Protein 5UGR (pdb70)

Organism: Methylorubrum extorquens (strain ATCC 14718 / DSM 1338 / JCM 2805 / NCIMB 9133 / AM1) (NCBI:txid272630)

Sequence (323 aa):
SFTLIQQATPPRLHRSELAVPGSNPTFMEKSAASKADVIFLDLEDAVAPDDKEQARKNIIQALNDLDWGNKTMMMIRINGLDTHYMYRRDVVDIVEACPRLDMILIPKVGVPADVYAIDVLTTQIEQAKKRREKKIGFEVLIETALGMANVEEAIATSSKRLEAMMSFGVADYAASTRARSTVIGGVNADYSVVLTDKDEAGNRQTHWQDPWLFAQNRRMLVACRAYGLRPIDGPFGDFSDPDGYTSAARRRCAALGFEGKWAIHPSQIDLANEVFTPSEAEVTKARRILEEAMMEEAAKAGRGAVSLDGRLIDIASIRMAEALLIQKADAMGGK

Radius of gyration: 21.07 Å; Cα contacts (8 Å, |Δi|>4): 595; chains: 1; bounding box: 57×57×57 Å

CATH classification: 3.20.20.60

B-factor: mean 22.31, std 11.1, range [9.23, 93.75]

Nearest PDB structures (foldseek):
  5ugr-assembly1_A  TM=1.003E+00  e=2.224E-67  Methylorubrum extorquens AM1
  6kkh-assembly2_J  TM=9.432E-01  e=1.176E-32  Roseiflexus castenholzii DSM 13941
  6kin-assembly1_D  TM=9.395E-01  e=3.753E-31  Roseiflexus castenholzii DSM 13941
  6kkh-assembly2_G  TM=8.433E-01  e=4.120E-32  Roseiflexus castenholzii DSM 13941
  6kin-assembly1_E  TM=8.510E-01  e=1.396E-30  Roseiflexus castenholzii DSM 13941

Foldseek 3Di:
DVDDFAAADFFQALEEEEAELLDLVSLQVCLPAPGQAYEHELEDVADPVSNVVSLVSVLCSLVPHHNDNHQYEYEAYAPPDPRRLCSLQVNLLRHPSHAEYEHEPDQALVSVVVSVVSQVVSCVVNVDDHRHAYEYEPQAPRCLVHVLRNLPNDSRYAEYEHQQVSHCVRVVNPDPFRDDFDQVQWDWDDQDPVRDTDTGGDHPCVVVLLSNVCSQLVRNHAYEYEDGGDPVCLVRLLVVLLVSVVVPHQYYYDHDSVCRVSSVVNNDDDPVLLVVLVVQVVQVVVCVVVVHPFGDDPRDTQDPSNNSVSVSSNVNVVVVVVD

Solvent-accessible surface area: 16457 Å² total; per-residue (Å²): 145,212,99,86,63,146,59,21,74,54,53,19,1,20,0,0,13,22,6,37,0,47,40,68,96,112,1,108,134,7,10,93,28,141,0,5,1,0,0,0,2,0,11,86,61,4,54,86,144,67,15,94,96,0,10,115,15,0,39,109,5,3,75,99,48,119,4,51,153,26,13,0,0,0,15,0,3,1,63,113,48,132,45,20,137,96,0,0,39,32,0,0,83,42,2,82,62,2,16,1,0,0,0,1,72,1,3,59,44,68,33,0,148,47,2,30,67,42,0,41,101,11,14,121,78,101,188,52,176,76,144,7,3,0,0,0,1,0,3,30,41,110,0,7,62,44,0,68,50,0,4,90,18,19,215,20,7,6,0,0,0,0,5,6,31,56,25,2,74,54,61,222,41,215,46,146,88,65,8,20,87,43,55,120,113,35,77,101,40,126,143,77,120,80,40,75,116,88,72,97,136,74,28,36,18,100,132,2,8,44,68,0,18,94,1,0,93,48,76,4,7,6,0,0,5,0,14,15,21,58,89,103,50,70,118,19,1,24,61,12,0,144,79,0,31,91,67,26,9,27,0,5,8,0,52,66,71,58,3,9,88,43,0,17,128,25,17,52,25,59,157,77,84,23,75,115,4,108,104,12,50,110,5,53,86,103,3,77,162,67,71,98,85,53,13,46,19,115,81,170,112,18,71,91,56,47,23,69,110,5,74,14,41,9,96,24,15,69,43,60,73,70,133

InterPro domains:
  IPR005000 HpcH/HpaI aldolase/citrate lyase domain [PF03328] (16-258)
  IPR011206 Citrate lyase beta subunit-like [PIRSF015582] (10-323)
  IPR015813 Pyruvate/Phosphoenolpyruvate kinase-like domain superfamily [SSF51621] (11-269)
  IPR040442 Pyruvate kinase-like domain superfamily [G3DSA:3.20.20.60] (1-324)

Secondary structure (DSSP, 8-state):
-----PPP-----SEEEEEETT-HHHHHHHHTS--SEEEEESSTTS-GGGHHHHHHHHHHHHHHS--TT-EEEEEPPPTTSTTHHHHHHHHHHH-TT--EEEE-S--SHHHHHHHHHHHHHHHHHHT-SS--EEEEEE-SHHHHHTHHHHTTS-TTEEEEEE-HHHHHHHHT---SSSS---TTSEEEPPP-TTS---EEE--TTHHHHHHHHHHHHHHTPEEEE-----TT-HHHHHHHHHHHHHHT--EEEESSTHHHHHHHHHHSPPHHHHHHHHHHHHHHHHHHHHT-SSEEETTEEE-HHHHHHHHHHHHHHHHHHT-

Structure (mmCIF, N/CA/C/O backbone):
data_5UGR
#
_entry.id   5UGR
#
_cell.length_a   126.524
_cell.length_b   126.524
_cell.length_c   103.207
_cell.angle_alpha   90.00
_cell.angle_beta   90.00
_cell.angle_gamma   120.00
#
_symmetry.space_group_name_H-M   'P 6 2 2'
#
loop_
_entity.id
_entity.type
_entity.pdbx_description
1 polymer 'Malyl-CoA lyase/beta-methylmalyl-CoA lyase'
2 non-polymer 'MAGNESIUM ION'
3 non-polymer 'CHLORIDE ION'
4 non-polymer 'PENTAETHYLENE GLYCOL'
5 water water
#
loop_
_atom_site.group_PDB
_atom_site.id
_atom_site.type_symbol
_atom_site.label_atom_id
_atom_site.label_alt_id
_atom_site.label_comp_id
_atom_site.label_asym_id
_atom_site.label_entity_id
_atom_site.label_seq_id
_atom_site.pdbx_PDB_ins_code
_atom_site.Cartn_x
_atom_site.Cartn_y
_atom_site.Cartn_z
_atom_site.occupancy
_atom_site.B_iso_or_equiv
_atom_site.auth_seq_id
_atom_site.auth_comp_id
_atom_site.auth_asym_id
_atom_site.auth_atom_id
_atom_site.pdbx_PDB_model_num
ATOM 1 N N . SER A 1 2 ? 19.352 77.080 144.334 1.00 12.70 2 SER A N 1
ATOM 2 C CA . SER A 1 2 ? 18.633 76.939 145.607 1.00 12.14 2 SER A CA 1
ATOM 3 C C . SER A 1 2 ? 19.562 76.432 146.699 1.00 12.17 2 SER A C 1
ATOM 4 O O . SER A 1 2 ? 20.479 75.615 146.444 1.00 12.86 2 SER A O 1
ATOM 7 N N . PHE A 1 3 ? 19.252 76.817 147.926 1.00 12.74 3 PHE A N 1
ATOM 8 C CA . PHE A 1 3 ? 19.877 76.194 149.082 1.00 12.04 3 PHE A CA 1
ATOM 9 C C . PHE A 1 3 ? 19.278 74.801 149.424 1.00 11.96 3 PHE A C 1
ATOM 10 O O . PHE A 1 3 ? 19.868 74.038 150.216 1.00 13.97 3 PHE A O 1
ATOM 18 N N . THR A 1 4 ? 18.063 74.523 148.905 1.00 10.97 4 THR A N 1
ATOM 19 C CA . THR A 1 4 ? 17.424 73.233 149.074 1.00 12.21 4 THR A CA 1
ATOM 20 C C . THR A 1 4 ? 17.903 72.272 148.022 1.00 13.03 4 THR A C 1
ATOM 21 O O . THR A 1 4 ? 17.794 72.549 146.830 1.00 13.82 4 THR A O 1
ATOM 25 N N . LEU A 1 5 ? 18.421 71.123 148.476 1.00 14.65 5 LEU A N 1
ATOM 26 C CA . LEU A 1 5 ? 19.059 70.119 147.607 1.00 14.50 5 LEU A CA 1
ATOM 27 C C . LEU A 1 5 ? 18.340 68.801 147.714 1.00 14.14 5 LEU A C 1
ATOM 28 O O . LEU A 1 5 ? 18.075 68.317 148.865 1.00 16.98 5 LEU A O 1
ATOM 33 N N . ILE A 1 6 ? 18.070 68.211 146.545 1.00 16.42 6 ILE A N 1
ATOM 34 C CA . ILE A 1 6 ? 17.370 66.913 146.439 1.00 20.80 6 ILE A CA 1
ATOM 35 C C . ILE A 1 6 ? 18.387 65.780 146.015 1.00 20.75 6 ILE A C 1
ATOM 36 O O . ILE A 1 6 ? 19.391 66.006 145.328 1.00 27.00 6 ILE A O 1
ATOM 41 N N . GLN A 1 7 ? 18.276 64.649 146.626 1.00 28.63 7 GLN A N 1
ATOM 42 C CA . GLN A 1 7 ? 19.067 63.502 146.191 1.00 33.75 7 GLN A CA 1
ATOM 43 C C . GLN A 1 7 ? 18.387 62.718 145.037 1.00 27.93 7 GLN A C 1
ATOM 44 O O . GLN A 1 7 ? 17.212 62.487 145.128 1.00 34.60 7 GLN A O 1
ATOM 50 N N . GLN A 1 8 ? 19.122 62.421 143.967 1.00 32.39 8 GLN A N 1
ATOM 51 C CA . GLN A 1 8 ? 18.606 61.660 142.877 1.00 27.50 8 GLN A CA 1
ATOM 52 C C . GLN A 1 8 ? 18.283 60.210 143.372 1.00 28.15 8 GLN A C 1
ATOM 53 O O . GLN A 1 8 ? 18.951 59.616 144.209 1.00 29.98 8 GLN A O 1
ATOM 59 N N . ALA A 1 9 ? 17.220 59.674 142.815 1.00 20.83 9 ALA A N 1
ATOM 60 C CA . ALA A 1 9 ? 16.934 58.258 142.997 1.00 18.93 9 ALA A CA 1
ATOM 61 C C . ALA A 1 9 ? 18.025 57.384 142.417 1.00 20.29 9 ALA A C 1
ATOM 62 O O . ALA A 1 9 ? 18.758 57.756 141.508 1.00 20.23 9 ALA A O 1
ATOM 64 N N . THR A 1 10 ? 18.012 56.142 142.857 1.00 20.50 10 THR A N 1
ATOM 65 C CA . THR A 1 10 ? 18.853 55.095 142.304 1.00 21.28 10 THR A CA 1
ATOM 66 C C . THR A 1 10 ? 18.877 55.153 140.797 1.00 18.39 10 THR A C 1
ATOM 67 O O . THR A 1 10 ? 17.787 55.073 140.204 1.00 21.38 10 THR A O 1
ATOM 71 N N A PRO A 1 11 ? 20.060 55.263 140.142 0.50 20.70 11 PRO A N 1
ATOM 72 N N B PRO A 1 11 ? 20.078 55.316 140.199 0.50 21.70 11 PRO A N 1
ATOM 73 C CA A PRO A 1 11 ? 20.098 55.596 138.696 0.50 18.54 11 PRO A CA 1
ATOM 74 C CA B PRO A 1 11 ? 20.158 55.349 138.761 0.50 20.70 11 PRO A CA 1
ATOM 75 C C A PRO A 1 11 ? 20.049 54.407 137.692 0.50 20.36 11 PRO A C 1
ATOM 76 C C B PRO A 1 11 ? 19.836 53.945 138.248 0.50 16.94 11 PRO A C 1
ATOM 77 O O A PRO A 1 11 ? 21.080 54.064 137.109 0.50 23.05 11 PRO A O 1
ATOM 78 O O B PRO A 1 11 ? 20.355 52.949 138.703 0.50 18.06 11 PRO A O 1
ATOM 85 N N . ARG A 1 12 ? 18.874 53.895 137.396 1.00 18.21 12 ARG A N 1
ATOM 86 C CA . ARG A 1 12 ? 18.692 52.725 136.505 1.00 15.68 12 ARG A CA 1
ATOM 87 C C . ARG A 1 12 ? 18.446 53.180 135.097 1.00 16.16 12 ARG A C 1
ATOM 88 O O . ARG A 1 12 ? 17.839 54.239 134.858 1.00 18.23 12 ARG A O 1
ATOM 96 N N . LEU A 1 13 ? 18.830 52.303 134.151 1.00 16.63 13 LEU A N 1
ATOM 97 C CA . LEU A 1 13 ? 18.511 52.462 132.741 1.00 17.19 13 LEU A CA 1
ATOM 98 C C . LEU A 1 13 ? 17.062 52.038 132.533 1.00 17.11 13 LEU A C 1
ATOM 99 O O . LEU A 1 13 ? 16.638 50.997 132.995 1.00 18.39 13 LEU A O 1
ATOM 104 N N . HIS A 1 14 ? 16.270 52.907 131.932 1.00 16.02 14 HIS A N 1
ATOM 105 C CA . HIS A 1 14 ? 14.822 52.756 131.898 1.00 15.33 14 HIS A CA 1
ATOM 106 C C . HIS A 1 14 ? 14.231 53.293 130.583 1.00 17.00 14 HIS A C 1
ATOM 107 O O . HIS A 1 14 ? 13.277 54.071 130.574 1.00 20.87 14 HIS A O 1
ATOM 114 N N . ARG A 1 15 ? 14.801 52.893 129.459 1.00 15.68 15 ARG A N 1
ATOM 115 C CA . ARG A 1 15 ? 14.303 53.337 128.151 1.00 14.84 15 ARG A CA 1
ATOM 116 C C . ARG A 1 15 ? 12.974 52.697 127.741 1.00 14.68 15 ARG A C 1
ATOM 117 O O . ARG A 1 15 ? 12.120 53.321 127.097 1.00 15.46 15 ARG A O 1
ATOM 125 N N . SER A 1 16 ? 12.859 51.412 128.060 1.00 15.74 16 SER A N 1
ATOM 126 C CA . SER A 1 16 ? 11.754 50.564 127.678 1.00 15.99 16 SER A CA 1
ATOM 127 C C . SER A 1 16 ? 11.231 49.843 128.889 1.00 16.41 16 SER A C 1
ATOM 128 O O . SER A 1 16 ? 12.010 49.314 129.708 1.00 16.58 16 SER A O 1
ATOM 131 N N . GLU A 1 17 ? 9.894 49.844 129.019 1.00 14.93 17 GLU A N 1
ATOM 132 C CA . GLU A 1 17 ? 9.233 49.188 130.168 1.00 14.78 17 GLU A CA 1
ATOM 133 C C . GLU A 1 17 ? 8.166 48.282 129.613 1.00 14.93 17 GLU A C 1
ATOM 134 O O . GLU A 1 17 ? 7.117 48.754 129.130 1.00 15.28 17 GLU A O 1
ATOM 140 N N . LEU A 1 18 ? 8.431 46.962 129.673 1.00 15.74 18 LEU A N 1
ATOM 141 C CA . LEU A 1 18 ? 7.530 45.979 129.060 1.00 17.93 18 LEU A CA 1
ATOM 142 C C . LEU A 1 18 ? 6.551 45.454 130.093 1.00 16.07 18 LEU A C 1
ATOM 143 O O . LEU A 1 18 ? 6.960 44.983 131.158 1.00 17.04 18 LEU A O 1
ATOM 148 N N . ALA A 1 19 ? 5.265 45.508 129.742 1.00 15.74 19 ALA A N 1
ATOM 149 C CA . ALA A 1 19 ? 4.178 44.983 130.524 1.00 16.86 19 ALA A CA 1
ATOM 150 C C . ALA A 1 19 ? 3.893 43.547 130.143 1.00 17.66 19 ALA A C 1
ATOM 151 O O . ALA A 1 19 ? 3.655 43.267 128.972 1.00 21.46 19 ALA A O 1
ATOM 153 N N . VAL A 1 20 ? 3.869 42.656 131.128 1.00 15.54 20 VAL A N 1
ATOM 154 C CA . VAL A 1 20 ? 3.627 41.226 130.846 1.00 16.75 20 VAL A CA 1
ATOM 155 C C . VAL A 1 20 ? 2.567 40.686 131.819 1.00 18.55 20 VAL A C 1
ATOM 156 O O . VAL A 1 20 ? 2.806 40.674 133.012 1.00 18.89 20 VAL A O 1
ATOM 160 N N . PRO A 1 21 ? 1.430 40.187 131.315 1.00 19.18 21 PRO A N 1
ATOM 161 C CA . PRO A 1 21 ? 0.436 39.667 132.224 1.00 18.78 21 PRO A CA 1
ATOM 162 C C . PRO A 1 21 ? 0.862 38.415 132.978 1.00 19.63 21 PRO A C 1
ATOM 163 O O . PRO A 1 21 ? 1.339 37.453 132.367 1.00 21.73 21 PRO A O 1
ATOM 167 N N . GLY A 1 22 ? 0.612 38.409 134.300 1.00 18.30 22 GLY A N 1
ATOM 168 C CA . GLY A 1 22 ? 0.982 37.232 135.105 1.00 19.51 22 GLY A CA 1
ATOM 169 C C . GLY A 1 22 ? 0.173 35.992 134.822 1.00 21.53 22 GLY A C 1
ATOM 170 O O . GLY A 1 22 ? 0.493 34.873 135.309 1.00 23.91 22 GLY A O 1
ATOM 171 N N . SER A 1 23 ? -0.936 36.197 134.141 1.00 20.37 23 SER A N 1
ATOM 172 C CA . SER A 1 23 ? -1.821 35.112 133.76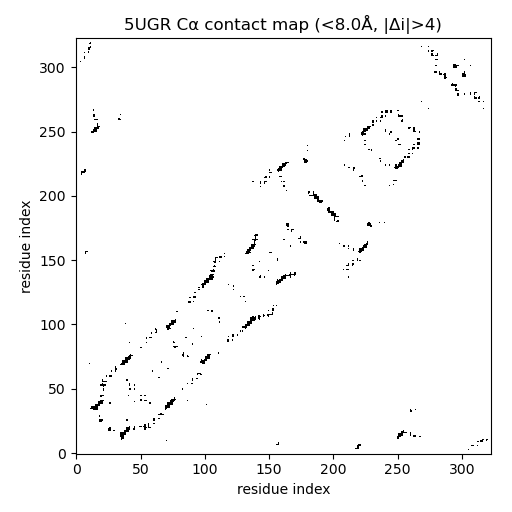4 1.00 21.62 23 SER A CA 1
ATOM 173 C C . SER A 1 23 ? -1.297 34.320 132.572 1.00 27.64 23 SER A C 1
ATOM 174 O O . SER A 1 23 ? -1.925 33.343 132.223 1.00 30.37 23 SER A O 1
ATOM 177 N N . ASN A 1 24 ? -0.178 34.727 131.981 1.00 24.11 24 ASN A N 1
ATOM 178 C CA . ASN A 1 24 ? 0.359 34.059 130.826 1.00 29.12 24 ASN A CA 1
ATOM 179 C C . ASN A 1 24 ? 1.815 33.642 131.042 1.00 25.37 24 ASN A C 1
ATOM 180 O O . ASN A 1 24 ? 2.754 34.376 130.679 1.00 28.29 24 ASN A O 1
ATOM 185 N N . PRO A 1 25 ? 2.032 32.417 131.559 1.00 28.98 25 PRO A N 1
ATOM 186 C CA . PRO A 1 25 ? 3.391 31.975 131.803 1.00 26.31 25 PRO A CA 1
ATOM 187 C C . PRO A 1 25 ? 4.246 31.866 130.555 1.00 27.71 25 PRO A C 1
ATOM 188 O O . PRO A 1 25 ? 5.451 32.056 130.660 1.00 27.32 25 PRO A O 1
ATOM 192 N N . THR A 1 26 ? 3.632 31.592 129.401 1.00 30.63 26 THR A N 1
ATOM 193 C CA . THR A 1 26 ? 4.367 31.482 128.136 1.00 32.34 26 THR A CA 1
ATOM 194 C C . THR A 1 26 ? 4.909 32.836 127.743 1.00 28.29 26 THR A C 1
ATOM 195 O O . THR A 1 26 ? 6.079 32.970 127.399 1.00 29.22 26 THR A O 1
ATOM 199 N N . PHE A 1 27 ? 4.065 33.871 127.887 1.00 28.02 27 PHE A N 1
ATOM 200 C CA . PHE A 1 27 ? 4.478 35.234 127.577 1.00 26.99 27 PHE A CA 1
ATOM 201 C C . PHE A 1 27 ? 5.546 35.663 128.554 1.00 23.90 27 PHE A C 1
ATOM 202 O O . PHE A 1 27 ? 6.552 36.306 128.166 1.00 24.85 27 PHE A O 1
ATOM 210 N N . MET A 1 28 ? 5.406 35.289 129.827 1.00 23.44 28 MET A N 1
ATOM 211 C CA . MET A 1 28 ? 6.491 35.628 130.768 1.00 22.28 28 MET A CA 1
ATOM 212 C C . MET A 1 28 ? 7.819 35.016 130.399 1.00 24.27 28 MET A C 1
ATOM 213 O O . MET A 1 28 ? 8.875 35.681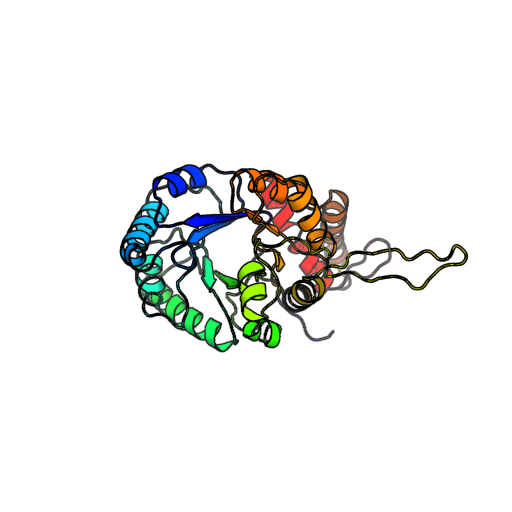 130.426 1.00 25.02 28 MET A O 1
ATOM 218 N N . GLU A 1 29 ? 7.778 33.747 130.020 1.00 26.16 29 GLU A N 1
ATOM 219 C CA . GLU A 1 29 ? 9.025 33.092 129.574 1.00 27.69 29 GLU A CA 1
ATOM 220 C C . GLU A 1 29 ? 9.665 33.779 128.366 1.00 26.54 29 GLU A C 1
ATOM 221 O O . GLU A 1 29 ? 10.875 34.014 128.348 1.00 29.91 29 GLU A O 1
ATOM 227 N N . LYS A 1 30 ? 8.852 34.080 127.354 1.00 28.74 30 LYS A N 1
ATOM 228 C CA . LYS A 1 30 ? 9.342 34.747 126.163 1.00 29.01 30 LYS A CA 1
ATOM 229 C C . LYS A 1 30 ? 9.915 36.104 126.558 1.00 28.61 30 LYS A C 1
ATOM 230 O O . LYS A 1 30 ? 10.943 36.512 126.035 1.00 30.37 30 LYS A O 1
ATOM 236 N N . SER A 1 31 ? 9.289 36.784 127.526 1.00 25.21 31 SER A N 1
ATOM 237 C CA . SER A 1 31 ? 9.774 38.160 127.907 1.00 23.94 31 SER A CA 1
ATOM 238 C C . SER A 1 31 ? 11.124 38.178 128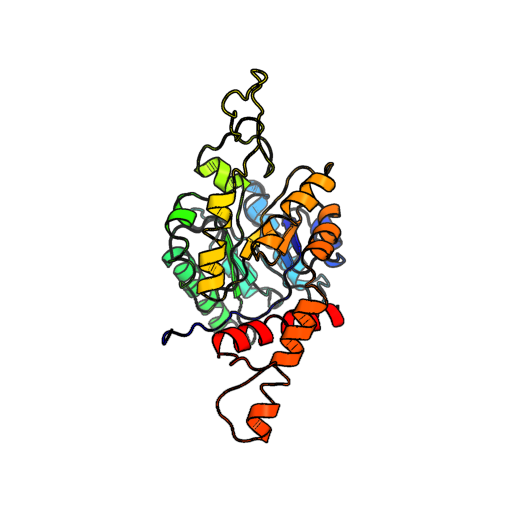.563 1.00 24.32 31 SER A C 1
ATOM 239 O O . SER A 1 31 ? 11.859 39.159 128.459 1.00 24.43 31 SER A O 1
ATOM 242 N N . ALA A 1 32 ? 11.512 37.060 129.192 1.00 26.60 32 ALA A N 1
ATOM 243 C CA . ALA A 1 32 ? 12.768 37.040 129.911 1.00 25.71 32 ALA A CA 1
ATOM 244 C C . ALA A 1 32 ? 13.962 37.168 128.985 1.00 24.49 32 ALA A C 1
ATOM 245 O O . ALA A 1 32 ? 15.004 37.677 129.414 1.00 27.08 32 ALA A O 1
ATOM 247 N N . ALA A 1 33 ? 13.801 36.773 127.722 1.00 26.78 33 ALA A N 1
ATOM 248 C CA . ALA A 1 33 ? 14.868 36.887 126.734 1.00 29.89 33 ALA A CA 1
ATOM 249 C C . ALA A 1 33 ? 14.799 38.176 125.897 1.00 29.64 33 ALA A C 1
ATOM 250 O O . ALA A 1 33 ? 15.585 38.338 124.959 1.00 33.33 33 ALA A O 1
ATOM 252 N N . SER A 1 34 ? 13.859 39.068 126.219 1.00 26.77 34 SER A N 1
ATOM 253 C CA . SER A 1 34 ? 13.660 40.277 125.433 1.00 24.63 34 SER A CA 1
ATOM 254 C C . SER A 1 34 ? 14.749 41.301 125.738 1.00 22.18 34 SER A C 1
ATOM 255 O O . SER A 1 34 ? 15.565 41.158 126.644 1.00 25.16 34 SER A O 1
ATOM 258 N N . LYS A 1 35 ? 14.706 42.346 124.922 1.00 21.29 35 LYS A N 1
ATOM 259 C CA . LYS A 1 35 ? 15.590 43.496 125.038 1.00 20.33 35 LYS A CA 1
ATOM 260 C C . LYS A 1 35 ? 15.050 44.654 125.884 1.00 19.72 35 LYS A C 1
ATOM 261 O O . LYS A 1 35 ? 15.642 45.737 125.923 1.00 19.95 35 LYS A O 1
ATOM 267 N N . ALA A 1 36 ? 13.989 44.419 126.623 1.00 17.65 36 ALA A N 1
ATOM 268 C CA . ALA A 1 36 ? 13.441 45.470 127.507 1.00 17.15 36 ALA A CA 1
ATOM 269 C C . ALA A 1 36 ? 14.403 45.748 128.627 1.00 17.26 36 ALA A C 1
ATOM 270 O O . ALA A 1 36 ? 15.029 44.837 129.178 1.00 20.73 36 ALA A O 1
ATOM 272 N N . ASP A 1 37 ? 14.476 47.023 129.018 1.00 16.09 37 ASP A N 1
ATOM 273 C CA . ASP A 1 37 ? 15.292 47.417 130.187 1.00 16.80 37 ASP A CA 1
ATOM 274 C C . ASP A 1 37 ? 14.630 47.037 131.491 1.00 16.02 37 ASP A C 1
ATOM 275 O O . ASP A 1 37 ? 15.289 46.667 132.465 1.00 17.67 37 ASP A O 1
ATOM 280 N N . VAL A 1 38 ? 13.323 47.271 131.535 1.00 16.43 38 VAL A N 1
ATOM 281 C CA . VAL A 1 38 ? 12.515 47.084 132.736 1.00 15.45 38 VAL A CA 1
ATOM 282 C C . VAL A 1 38 ? 11.325 46.226 132.321 1.00 15.90 38 VAL A C 1
ATOM 283 O O . VAL A 1 38 ? 10.756 46.449 131.261 1.00 16.52 38 VAL A O 1
ATOM 287 N N . ILE A 1 39 ? 10.961 45.258 133.152 1.00 15.62 39 ILE A N 1
ATOM 288 C CA . ILE A 1 39 ? 9.757 44.464 132.926 1.00 16.21 39 ILE A CA 1
ATOM 289 C C . ILE A 1 39 ? 8.894 44.528 134.161 1.00 15.62 39 ILE A C 1
ATOM 290 O O . ILE A 1 39 ? 9.407 44.353 135.275 1.00 17.67 39 ILE A O 1
ATOM 295 N N . PHE A 1 40 ? 7.593 44.773 133.981 1.00 14.80 40 PHE A N 1
ATOM 296 C CA . PHE A 1 40 ? 6.679 44.517 135.076 1.00 14.80 40 PHE A CA 1
ATOM 297 C C . PHE A 1 40 ? 5.774 43.363 134.770 1.00 15.21 40 PHE A C 1
ATOM 298 O O . PHE A 1 40 ? 5.231 43.251 133.670 1.00 16.05 40 PHE A O 1
ATOM 306 N N . LEU A 1 41 ? 5.702 42.472 135.764 1.00 15.46 41 LEU A N 1
ATOM 307 C CA . LEU A 1 41 ? 4.800 41.353 135.753 1.00 15.83 41 LEU A CA 1
ATOM 308 C C . LEU A 1 41 ? 3.496 41.773 136.397 1.00 15.18 41 LEU A C 1
ATOM 309 O O . LEU A 1 41 ? 3.490 42.188 137.588 1.00 15.53 41 LEU A O 1
ATOM 314 N N . ASP A 1 42 ? 2.412 41.720 135.628 1.00 14.98 42 ASP A N 1
ATOM 315 C CA . ASP A 1 42 ? 1.190 42.403 136.012 1.00 16.21 42 ASP A CA 1
ATOM 316 C C . ASP A 1 42 ? 0.213 41.487 136.770 1.00 15.68 42 ASP A C 1
ATOM 317 O O . ASP A 1 42 ? -0.088 40.346 136.343 1.00 17.02 42 ASP A O 1
ATOM 322 N N . LEU A 1 43 ? -0.304 42.003 137.880 1.00 14.49 43 LEU A N 1
ATOM 323 C CA . LEU A 1 43 ? -1.399 41.370 138.626 1.00 14.98 43 LEU A CA 1
ATOM 324 C C . LEU A 1 43 ? -2.679 42.142 138.538 1.00 14.82 43 LEU A C 1
ATOM 325 O O . LEU A 1 43 ? -3.703 41.696 139.038 1.00 15.63 43 LEU A O 1
ATOM 330 N N . GLU A 1 44 ? -2.573 43.346 137.983 1.00 13.73 44 GLU A N 1
ATOM 331 C CA . GLU A 1 44 ? -3.631 44.368 138.033 1.00 14.07 44 GLU A CA 1
ATOM 332 C C . GLU A 1 44 ? -4.426 44.404 136.721 1.00 15.30 44 GLU A C 1
ATOM 333 O O . GLU A 1 44 ? -5.081 43.406 136.368 1.00 16.62 44 GLU A O 1
ATOM 339 N N . ASP A 1 45 ? -4.362 45.510 135.974 1.00 14.61 45 ASP A N 1
ATOM 340 C CA . ASP A 1 45 ? -5.327 45.766 134.890 1.00 15.74 45 ASP A CA 1
ATOM 341 C C . ASP A 1 45 ? -5.486 44.568 133.881 1.00 16.47 45 ASP A C 1
ATOM 342 O O . ASP A 1 45 ? -6.601 44.251 133.442 1.00 18.48 45 ASP A O 1
ATOM 347 N N . ALA A 1 46 ? -4.377 43.950 133.454 1.00 15.48 46 ALA A N 1
ATOM 348 C CA . ALA A 1 46 ? -4.471 42.908 132.428 1.00 17.64 46 ALA A CA 1
ATOM 349 C C . ALA A 1 46 ? -4.937 41.578 132.912 1.00 17.81 46 ALA A C 1
ATOM 350 O O . ALA A 1 46 ? -5.074 40.668 132.104 1.00 24.33 46 ALA A O 1
ATOM 352 N N . VAL A 1 47 ? -5.182 41.425 134.216 1.00 17.09 47 VAL A N 1
ATOM 353 C CA . VAL A 1 47 ? -5.539 40.120 134.764 1.00 17.18 47 VAL A CA 1
ATOM 354 C C . VAL A 1 47 ? -6.957 40.164 135.323 1.00 18.37 47 VAL A C 1
ATOM 355 O O . VAL A 1 47 ? -7.277 40.987 136.188 1.00 18.52 47 VAL A O 1
ATOM 359 N N . ALA A 1 48 ? -7.814 39.283 134.816 1.00 18.99 48 ALA A N 1
ATOM 360 C CA . ALA A 1 48 ? -9.212 39.272 135.268 1.00 21.55 48 ALA A CA 1
ATOM 361 C C . ALA A 1 48 ? -9.251 38.885 136.734 1.00 19.72 48 ALA A C 1
ATOM 362 O O . ALA A 1 48 ? -8.424 38.112 137.159 1.00 20.02 48 ALA A O 1
ATOM 364 N N . PRO A 1 49 ? -10.254 39.365 137.481 1.00 19.89 49 PRO A N 1
ATOM 365 C CA . PRO A 1 49 ? -10.391 38.977 138.892 1.00 19.80 49 PRO A CA 1
ATOM 366 C C . PRO A 1 49 ? -10.267 37.479 139.152 1.00 23.47 49 PRO A C 1
ATOM 367 O O . PRO A 1 49 ? -9.511 37.091 140.027 1.00 23.65 49 PRO A O 1
ATOM 371 N N . ASP A 1 50 ? -10.961 36.649 138.391 1.00 24.09 50 ASP A N 1
ATOM 372 C CA . ASP A 1 50 ? -10.910 35.233 138.649 1.00 26.05 50 ASP A CA 1
ATOM 373 C C . ASP A 1 50 ? -9.567 34.599 138.384 1.00 23.29 50 ASP A C 1
ATOM 374 O O . ASP A 1 50 ? -9.348 33.491 138.801 1.00 27.75 50 ASP A O 1
ATOM 379 N N . ASP A 1 51 ? -8.659 35.312 137.712 1.00 20.88 51 ASP A N 1
ATOM 380 C CA . ASP A 1 51 ? -7.308 34.829 137.420 1.00 21.93 51 ASP A CA 1
ATOM 381 C C . ASP A 1 51 ? -6.216 35.389 138.317 1.00 21.71 51 ASP A C 1
ATOM 382 O O . ASP A 1 51 ? -5.039 34.979 138.187 1.00 20.43 51 ASP A O 1
ATOM 387 N N . LYS A 1 52 ? -6.574 36.328 139.225 1.00 19.78 52 LYS A N 1
ATOM 388 C CA . LYS A 1 52 ? -5.558 37.027 140.019 1.00 20.53 52 LYS A CA 1
ATOM 389 C C . LYS A 1 52 ? -4.793 36.131 140.979 1.00 18.87 52 LYS A C 1
ATOM 390 O O . LYS A 1 52 ? -3.561 36.263 141.116 1.00 19.07 52 LYS A O 1
ATOM 396 N N . GLU A 1 53 ? -5.499 35.157 141.583 1.00 20.62 53 GLU A N 1
ATOM 397 C CA . GLU A 1 53 ? -4.841 34.288 142.571 1.00 21.81 53 GLU A CA 1
ATOM 398 C C . GLU A 1 53 ? -3.790 33.418 141.857 1.00 21.40 53 GLU A C 1
ATOM 399 O O . GLU A 1 53 ? -2.652 33.244 142.338 1.00 20.19 53 GLU A O 1
ATOM 405 N N . GLN A 1 54 ? -4.174 32.874 140.684 1.00 22.07 54 GLN A N 1
ATOM 406 C CA . GLN A 1 54 ? -3.223 32.059 139.907 1.00 22.33 54 GLN A CA 1
ATOM 407 C C . GLN A 1 54 ? -2.089 32.879 139.335 1.00 20.25 54 GLN A C 1
ATOM 408 O O . GLN A 1 54 ? -0.941 32.437 139.306 1.00 19.64 54 GLN A O 1
ATOM 414 N N . ALA A 1 55 ? -2.404 34.114 138.900 1.00 19.41 55 ALA A N 1
ATOM 415 C CA . ALA A 1 55 ? -1.351 34.932 138.322 1.00 19.95 55 ALA A CA 1
ATOM 416 C C . ALA A 1 55 ? -0.285 35.201 139.364 1.00 20.10 55 ALA A C 1
ATOM 417 O O . ALA A 1 55 ? 0.902 35.246 139.067 1.00 18.97 55 ALA A O 1
ATOM 419 N N . ARG A 1 56 ? -0.704 35.340 140.620 1.00 18.03 56 ARG A N 1
ATOM 420 C CA . ARG A 1 56 ? 0.236 35.569 141.713 1.00 17.03 56 ARG A CA 1
ATOM 421 C C . ARG A 1 56 ? 1.185 34.405 141.870 1.00 20.28 56 ARG A C 1
ATOM 422 O O . ARG A 1 56 ? 2.426 34.553 141.968 1.00 18.90 56 ARG A O 1
ATOM 430 N N . LYS A 1 57 ? 0.603 33.210 141.818 1.00 20.57 57 LYS A N 1
ATOM 431 C CA . LYS A 1 57 ? 1.448 32.016 141.844 1.00 21.92 57 LYS A CA 1
ATOM 432 C C . LYS A 1 57 ? 2.390 31.884 140.639 1.00 20.84 57 LYS A C 1
ATOM 433 O O . LYS A 1 57 ? 3.566 31.561 140.788 1.00 20.95 57 LYS A O 1
ATOM 439 N N . ASN A 1 58 ? 1.868 32.201 139.469 1.00 20.98 58 ASN A N 1
ATOM 440 C CA . ASN A 1 58 ? 2.647 32.182 138.230 1.00 21.42 58 ASN A CA 1
ATOM 441 C C . ASN A 1 58 ? 3.832 33.110 138.333 1.00 20.04 58 ASN A C 1
ATOM 442 O O . ASN A 1 58 ? 4.972 32.754 137.936 1.00 20.83 58 ASN A O 1
ATOM 447 N N . ILE A 1 59 ? 3.578 34.317 138.876 1.00 19.38 59 ILE A N 1
ATOM 448 C CA . ILE A 1 59 ? 4.672 35.265 138.998 1.00 19.41 59 ILE A CA 1
ATOM 449 C C . ILE A 1 59 ? 5.781 34.871 139.985 1.00 20.20 59 ILE A C 1
ATOM 450 O O . ILE A 1 59 ? 6.962 35.068 139.752 1.00 20.64 59 ILE A O 1
ATOM 455 N N . ILE A 1 60 ? 5.385 34.247 141.082 1.00 20.92 60 ILE A N 1
ATOM 456 C CA . ILE A 1 60 ? 6.358 33.747 142.015 1.00 21.27 60 ILE A CA 1
ATOM 457 C C . ILE A 1 60 ? 7.275 32.725 141.306 1.00 23.99 60 ILE A C 1
ATOM 458 O O . ILE A 1 60 ? 8.506 32.775 141.414 1.00 20.73 60 ILE A O 1
ATOM 463 N N . GLN A 1 61 ? 6.651 31.822 140.566 1.00 23.62 61 GLN A N 1
ATOM 464 C CA . GLN A 1 61 ? 7.414 30.783 139.841 1.00 25.04 61 GLN A CA 1
ATOM 465 C C . GLN A 1 61 ? 8.325 31.457 138.799 1.00 23.69 61 GLN A C 1
ATOM 466 O O . GLN A 1 61 ? 9.542 31.142 138.706 1.00 24.93 61 GLN A O 1
ATOM 472 N N . ALA A 1 62 ? 7.763 32.458 138.065 1.00 21.12 62 ALA A N 1
ATOM 473 C CA . ALA A 1 62 ? 8.543 33.090 137.010 1.00 21.43 62 ALA A CA 1
ATOM 474 C C . ALA A 1 62 ? 9.743 33.874 137.597 1.00 21.39 62 ALA A C 1
ATOM 475 O O . ALA A 1 62 ? 10.875 33.771 137.072 1.00 22.59 62 ALA A O 1
ATOM 477 N N . LEU A 1 63 ? 9.524 34.623 138.671 1.00 20.21 63 LEU A N 1
ATOM 478 C CA . LEU A 1 63 ? 10.613 35.356 139.265 1.00 20.69 63 LEU A CA 1
ATOM 479 C C . LEU A 1 63 ? 11.698 34.474 139.845 1.00 22.05 63 LEU A C 1
ATOM 480 O O . LEU A 1 63 ? 12.876 34.830 139.805 1.00 23.37 63 LEU A O 1
ATOM 485 N N . ASN A 1 64 ? 11.308 33.297 140.341 1.00 21.62 64 ASN A N 1
ATOM 486 C CA . ASN A 1 64 ? 12.273 32.394 140.941 1.00 25.31 64 ASN A CA 1
ATOM 487 C C . ASN A 1 64 ? 12.986 31.488 139.983 1.00 24.96 64 ASN A C 1
ATOM 488 O O . ASN A 1 64 ? 14.132 31.072 140.265 1.00 28.49 64 ASN A O 1
ATOM 493 N N . ASP A 1 65 ? 12.330 31.156 138.870 1.00 25.48 65 ASP A N 1
ATOM 494 C CA . ASP A 1 65 ? 12.859 30.111 137.943 1.00 27.99 65 ASP A CA 1
ATOM 495 C C . ASP A 1 65 ? 13.492 30.605 136.614 1.00 25.96 65 ASP A C 1
ATOM 496 O O . ASP A 1 65 ? 14.301 29.887 136.018 1.00 33.96 65 ASP A O 1
ATOM 501 N N . LEU A 1 66 ? 13.032 31.767 136.121 1.00 26.67 66 LEU A N 1
ATOM 502 C CA . LEU A 1 66 ? 13.424 32.167 134.774 1.00 25.30 66 LEU A CA 1
ATOM 503 C C . LEU A 1 66 ? 14.682 33.003 134.869 1.00 26.07 66 LEU A C 1
ATOM 504 O O . LEU A 1 66 ? 15.046 33.530 135.930 1.00 29.57 66 LEU A O 1
ATOM 509 N N . ASP A 1 67 ? 15.361 33.126 133.751 1.00 26.26 67 ASP A N 1
ATOM 510 C CA . ASP A 1 67 ? 16.580 33.922 133.698 1.00 24.64 67 ASP A CA 1
ATOM 511 C C . ASP A 1 67 ? 16.275 35.300 133.145 1.00 26.76 67 ASP A C 1
ATOM 512 O O . ASP A 1 67 ? 16.165 35.485 131.926 1.00 25.66 67 ASP A O 1
ATOM 517 N N . TRP A 1 68 ? 16.242 36.284 134.045 1.00 27.12 68 TRP A N 1
ATOM 518 C CA . TRP A 1 68 ? 15.886 37.639 133.683 1.00 21.86 68 TRP A CA 1
ATOM 519 C C . TRP A 1 68 ? 17.130 38.492 133.400 1.00 21.49 68 TRP A C 1
ATOM 520 O O . TRP A 1 68 ? 17.043 39.740 133.174 1.00 25.42 68 TRP A O 1
ATOM 531 N N . GLY A 1 69 ? 18.307 37.902 133.435 1.00 24.45 69 GLY A N 1
ATOM 532 C CA . GLY A 1 69 ? 19.479 38.728 133.253 1.00 26.18 69 GLY A CA 1
ATOM 533 C C . GLY A 1 69 ? 19.607 39.857 134.261 1.00 22.31 69 GLY A C 1
ATOM 534 O O . GLY A 1 69 ? 19.323 39.650 135.451 1.00 22.37 69 GLY A O 1
ATOM 535 N N . ASN A 1 70 ? 20.098 41.024 133.789 1.00 24.48 70 ASN A N 1
ATOM 536 C CA . ASN A 1 70 ? 20.222 42.176 134.608 1.00 20.60 70 ASN A CA 1
ATOM 537 C C . ASN A 1 70 ? 19.041 43.129 134.444 1.00 20.22 70 ASN A C 1
ATOM 538 O O . ASN A 1 70 ? 19.165 44.318 134.795 1.00 21.44 70 ASN A O 1
ATOM 543 N N . LYS A 1 71 ? 17.916 42.630 133.925 1.00 18.57 71 LYS A N 1
ATOM 544 C CA . LYS A 1 71 ? 16.704 43.489 133.808 1.00 21.00 71 LYS A CA 1
ATOM 545 C C . LYS A 1 71 ? 16.250 43.980 135.164 1.00 18.24 71 LYS A C 1
ATOM 546 O O . LYS A 1 71 ? 16.398 43.298 136.172 1.00 20.00 71 LYS A O 1
ATOM 552 N N . THR A 1 72 ? 15.700 45.192 135.199 1.00 15.84 72 THR A N 1
ATOM 553 C CA . THR A 1 72 ? 14.995 45.647 136.404 1.00 15.40 72 THR A CA 1
ATOM 554 C C . THR A 1 72 ? 13.627 44.951 136.412 1.00 16.84 72 THR A C 1
ATOM 555 O O . THR A 1 72 ? 12.807 45.207 135.527 1.00 17.73 72 THR A O 1
ATOM 559 N N . MET A 1 73 ? 13.399 44.115 137.424 1.00 15.34 73 MET A N 1
ATOM 560 C CA . MET A 1 73 ? 12.196 43.290 137.488 1.00 14.14 73 MET A CA 1
ATOM 561 C C . MET A 1 73 ? 11.229 43.862 138.510 1.00 13.91 73 MET A C 1
ATOM 562 O O . MET A 1 73 ? 11.575 44.115 139.679 1.00 14.95 73 MET A O 1
ATOM 567 N N . MET A 1 74 ? 9.987 44.044 138.043 1.00 14.98 74 MET A N 1
ATOM 568 C CA A MET A 1 74 ? 8.951 44.716 138.813 0.50 14.87 74 MET A CA 1
ATOM 569 C CA B MET A 1 74 ? 8.946 44.683 138.849 0.50 15.44 74 MET A CA 1
ATOM 570 C C . MET A 1 74 ? 7.658 43.902 138.795 1.00 15.14 74 MET A C 1
ATOM 571 O O . MET A 1 74 ? 7.450 43.101 137.892 1.00 15.84 74 MET A O 1
ATOM 580 N N . ILE A 1 75 ? 6.786 44.156 139.764 1.00 14.24 75 ILE A N 1
ATOM 581 C CA . ILE A 1 75 ? 5.403 43.698 139.678 1.00 13.13 75 ILE A CA 1
ATOM 582 C C . ILE A 1 75 ? 4.478 44.913 139.765 1.00 13.42 75 ILE A C 1
ATOM 583 O O . ILE A 1 75 ? 4.769 45.869 140.514 1.00 14.03 75 ILE A O 1
ATOM 588 N N . ARG A 1 76 ? 3.395 44.865 138.978 1.00 13.38 76 ARG A N 1
ATOM 589 C CA . ARG A 1 76 ? 2.310 45.845 139.133 1.00 13.24 76 ARG A CA 1
ATOM 590 C C . ARG A 1 76 ? 1.267 45.163 140.033 1.00 13.32 76 ARG A C 1
ATOM 591 O O . ARG A 1 76 ? 0.598 44.201 139.643 1.00 14.49 76 ARG A O 1
ATOM 599 N N . ILE A 1 77 ? 1.259 45.600 141.300 1.00 13.68 77 ILE A N 1
ATOM 600 C CA . ILE A 1 77 ? 0.306 45.114 142.276 1.00 13.32 77 ILE A CA 1
ATOM 601 C C . ILE A 1 77 ? -1.092 45.620 142.019 1.00 14.29 77 ILE A C 1
ATOM 602 O O . ILE A 1 77 ? -1.289 46.550 141.261 1.00 13.90 77 ILE A O 1
ATOM 607 N N . ASN A 1 78 ? -2.062 44.957 142.650 1.00 13.64 78 ASN A N 1
ATOM 608 C CA . ASN A 1 78 ? -3.433 45.423 142.562 1.00 14.08 78 ASN A CA 1
ATOM 609 C C . ASN A 1 78 ? -3.632 46.753 143.286 1.00 13.07 78 ASN A C 1
ATOM 610 O O . ASN A 1 78 ? -2.794 47.186 144.116 1.00 13.85 78 ASN A O 1
ATOM 615 N N . GLY A 1 79 ? -4.752 47.377 142.990 1.00 13.16 79 GLY A N 1
ATOM 616 C CA . GLY A 1 79 ? -5.063 48.686 143.586 1.00 13.52 79 GLY A CA 1
ATOM 617 C C . GLY A 1 79 ? -5.287 48.623 145.094 1.00 13.50 79 GLY A C 1
ATOM 618 O O . GLY A 1 79 ? -5.701 47.600 145.658 1.00 14.25 79 GLY A O 1
ATOM 619 N N . LEU A 1 80 ? -4.932 49.705 145.771 1.00 12.69 80 LEU A N 1
ATOM 620 C CA . LEU A 1 80 ? -5.076 49.787 147.227 1.00 12.30 80 LEU A CA 1
ATOM 621 C C . LEU A 1 80 ? -6.528 49.678 147.670 1.00 12.65 80 LEU A C 1
ATOM 622 O O . LEU A 1 80 ? -6.806 49.420 148.838 1.00 13.35 80 LEU A O 1
ATOM 627 N N . ASP A 1 81 ? -7.421 49.980 146.736 1.00 12.55 81 ASP A N 1
ATOM 628 C CA . ASP A 1 81 ? -8.867 49.893 146.930 1.00 13.58 81 ASP A CA 1
ATOM 629 C C . ASP A 1 81 ? -9.420 48.486 146.753 1.00 13.40 81 ASP A C 1
ATOM 630 O O . ASP A 1 81 ? -10.657 48.319 146.837 1.00 15.49 81 ASP A O 1
ATOM 635 N N . THR A 1 82 ? -8.558 47.523 146.528 1.00 12.58 82 THR A N 1
ATOM 636 C CA . THR A 1 82 ? -8.953 46.148 146.231 1.00 14.19 82 THR A CA 1
ATOM 637 C C . THR A 1 82 ? -8.331 45.151 147.203 1.00 15.69 82 THR A C 1
ATOM 638 O O . THR A 1 82 ? -7.220 45.312 147.661 1.00 16.54 82 THR A O 1
ATOM 642 N N . HIS A 1 83 ? -9.017 44.020 147.375 1.00 15.26 83 HIS A N 1
ATOM 643 C CA . HIS A 1 83 ? -8.586 43.074 148.434 1.00 17.10 83 HIS A CA 1
ATOM 644 C C . HIS A 1 83 ? -7.362 42.244 148.038 1.00 14.90 83 HIS A C 1
ATOM 645 O O . HIS A 1 83 ? -6.704 41.671 148.876 1.00 18.13 83 HIS A O 1
ATOM 652 N N . TYR A 1 84 ? -7.057 42.191 146.729 1.00 14.56 84 TYR A N 1
ATOM 653 C CA . TYR A 1 84 ? -5.977 41.366 146.224 1.00 14.42 84 TYR A CA 1
ATOM 654 C C . TYR A 1 84 ? -4.584 41.855 146.664 1.00 16.05 84 TYR A C 1
ATOM 655 O O . TYR A 1 84 ? -3.649 41.089 146.741 1.00 15.07 84 TYR A O 1
ATOM 664 N N . MET A 1 85 ? -4.487 43.176 146.886 1.00 13.79 85 MET A N 1
ATOM 665 C CA . MET A 1 85 ? -3.171 43.789 146.959 1.00 14.36 85 MET A CA 1
ATOM 666 C C . MET A 1 85 ? -2.283 43.240 148.097 1.00 14.28 85 MET A C 1
ATOM 667 O O . MET A 1 85 ? -1.083 42.994 147.902 1.00 14.46 85 MET A O 1
ATOM 672 N N . TYR A 1 86 ? -2.849 43.105 149.295 1.00 13.77 86 TYR A N 1
ATOM 673 C CA . TYR A 1 86 ? -1.955 42.743 150.412 1.00 14.88 86 TYR A CA 1
ATOM 674 C C . TYR A 1 86 ? -1.312 41.362 150.191 1.00 15.01 86 TYR A C 1
ATOM 675 O O . TYR A 1 86 ? -0.162 41.169 150.539 1.00 15.58 86 TYR A O 1
ATOM 684 N N A ARG A 1 87 ? -2.047 40.454 149.573 0.50 14.84 87 ARG A N 1
ATOM 685 N N B ARG A 1 87 ? -2.059 40.431 149.595 0.50 14.84 87 ARG A N 1
ATOM 686 C CA A ARG A 1 87 ? -1.463 39.164 149.258 0.50 16.47 87 ARG A CA 1
ATOM 687 C CA B ARG A 1 87 ? -1.492 39.116 149.245 0.50 16.19 87 ARG A CA 1
ATOM 688 C C A ARG A 1 87 ? -0.444 39.192 148.110 0.50 16.95 87 ARG A C 1
ATOM 689 C C B ARG A 1 87 ? -0.435 39.199 148.121 0.50 16.83 87 ARG A C 1
ATOM 690 O O A ARG A 1 87 ? 0.544 38.479 148.146 0.50 16.92 87 ARG A O 1
ATOM 691 O O B ARG A 1 87 ? 0.573 38.511 148.169 0.50 16.60 87 ARG A O 1
ATOM 706 N N . ASP A 1 88 ? -0.630 40.101 147.155 1.00 15.74 88 ASP A N 1
ATOM 707 C CA . ASP A 1 88 ? 0.380 40.346 146.133 1.00 15.76 88 ASP A CA 1
ATOM 708 C C . ASP A 1 88 ? 1.736 40.699 146.764 1.00 16.34 88 ASP A C 1
ATOM 709 O O . ASP A 1 88 ? 2.760 40.138 146.431 1.00 16.97 88 ASP A O 1
ATOM 714 N N . VAL A 1 89 ? 1.691 41.673 147.676 1.00 14.80 89 VAL A N 1
ATOM 715 C CA . VAL A 1 89 ? 2.919 42.169 148.280 1.00 15.11 89 VAL A CA 1
ATOM 716 C C . VAL A 1 89 ? 3.520 41.120 149.211 1.00 15.32 89 VAL A C 1
ATOM 717 O O . VAL A 1 89 ? 4.709 40.801 149.126 1.00 16.23 89 VAL A O 1
ATOM 721 N N . VAL A 1 90 ? 2.709 40.618 150.124 1.00 14.94 90 VAL A N 1
ATOM 722 C CA . VAL A 1 90 ? 3.208 39.632 151.115 1.00 15.75 90 VAL A CA 1
ATOM 723 C C . VAL A 1 90 ? 3.765 38.391 150.397 1.00 16.97 90 VAL A C 1
ATOM 724 O O . VAL A 1 90 ? 4.908 38.006 150.619 1.00 16.63 90 VAL A O 1
ATOM 728 N N . ASP A 1 91 ? 2.966 37.782 149.526 1.00 17.05 91 ASP A N 1
ATOM 729 C CA . ASP A 1 91 ? 3.394 36.478 148.969 1.00 17.05 91 ASP A CA 1
ATOM 730 C C . ASP A 1 91 ? 4.634 36.630 148.080 1.00 17.54 91 ASP A C 1
ATOM 731 O O . ASP A 1 91 ? 5.569 35.839 148.150 1.00 19.20 91 ASP A O 1
ATOM 736 N N . ILE A 1 92 ? 4.652 37.661 147.245 1.00 15.26 92 ILE A N 1
ATOM 737 C CA . ILE A 1 92 ? 5.754 37.810 146.297 1.00 16.90 92 ILE A CA 1
ATOM 738 C C . ILE A 1 92 ? 6.991 38.335 146.967 1.00 17.87 92 ILE A C 1
ATOM 739 O O . ILE A 1 92 ? 8.100 37.813 146.689 1.00 16.97 92 ILE A O 1
ATOM 744 N N . VAL A 1 93 ? 6.867 39.360 147.844 1.00 15.97 93 VAL A N 1
ATOM 745 C CA . VAL A 1 93 ? 8.070 39.866 148.452 1.00 16.35 93 VAL A CA 1
ATOM 746 C C . VAL A 1 93 ? 8.677 38.788 149.379 1.00 17.57 93 VAL A C 1
ATOM 747 O O . VAL A 1 93 ? 9.922 38.618 149.415 1.00 18.49 93 VAL A O 1
ATOM 751 N N . GLU A 1 94 ? 7.846 38.020 150.064 1.00 16.17 94 GLU A N 1
ATOM 752 C CA . GLU A 1 94 ? 8.398 36.948 150.921 1.00 17.86 94 GLU A CA 1
ATOM 753 C C . GLU A 1 94 ? 9.175 35.930 150.112 1.00 20.38 94 GLU A C 1
ATOM 754 O O . GLU A 1 94 ? 10.232 35.492 150.553 1.00 22.36 94 GLU A O 1
ATOM 760 N N . ALA A 1 95 ? 8.636 35.565 148.935 1.00 17.97 95 ALA A N 1
ATOM 761 C CA . ALA A 1 95 ? 9.141 34.405 148.168 1.00 19.09 95 ALA A CA 1
ATOM 762 C C . ALA A 1 95 ? 10.215 34.701 147.150 1.00 20.75 95 ALA A C 1
ATOM 763 O O . ALA A 1 95 ? 10.854 33.764 146.675 1.00 21.75 95 ALA A O 1
ATOM 765 N N . CYS A 1 96 ? 10.386 35.986 146.780 1.00 18.78 96 CYS A N 1
ATOM 766 C CA . CYS A 1 96 ? 11.096 36.284 145.525 1.00 18.11 96 CYS A CA 1
ATOM 767 C C . CYS A 1 96 ? 12.180 37.331 145.701 1.00 19.12 96 CYS A C 1
ATOM 768 O O . CYS A 1 96 ? 11.975 38.519 145.392 1.00 19.42 96 CYS A O 1
ATOM 771 N N . PRO A 1 97 ? 13.371 36.927 146.177 1.00 21.58 97 PRO A N 1
ATOM 772 C CA . PRO A 1 97 ? 14.520 37.848 146.260 1.00 22.13 97 PRO A CA 1
ATOM 773 C C . PRO A 1 97 ? 14.855 38.550 144.915 1.00 18.90 97 PRO A C 1
ATOM 774 O O . PRO A 1 97 ? 15.430 39.635 144.939 1.00 21.09 97 PRO A O 1
ATOM 778 N N . ARG A 1 98 ? 14.570 37.925 143.777 1.00 19.23 98 ARG A N 1
ATOM 779 C CA . ARG A 1 98 ? 14.876 38.513 142.457 1.00 18.33 98 ARG A CA 1
ATOM 780 C C . ARG A 1 98 ? 14.139 39.811 142.184 1.00 17.36 98 ARG A C 1
ATOM 781 O O . ARG A 1 98 ? 14.573 40.619 141.393 1.00 19.25 98 ARG A O 1
ATOM 789 N N . LEU A 1 99 ? 12.983 39.990 142.817 1.00 16.16 99 LEU A N 1
ATOM 790 C CA . LEU A 1 99 ? 12.211 41.214 142.599 1.00 15.93 99 LEU A CA 1
ATOM 791 C C . LEU A 1 99 ? 13.052 42.434 142.946 1.00 13.94 99 LEU A C 1
ATOM 792 O O . LEU A 1 99 ? 13.637 42.520 144.028 1.00 16.98 99 LEU A O 1
ATOM 797 N N . ASP A 1 100 ? 13.013 43.420 142.024 1.00 14.84 100 ASP A N 1
ATOM 798 C CA . ASP A 1 100 ? 13.696 44.675 142.230 1.00 13.57 100 ASP A CA 1
ATOM 799 C C . ASP A 1 100 ? 12.778 45.837 142.691 1.00 14.60 100 ASP A C 1
ATOM 800 O O . ASP A 1 100 ? 13.211 46.693 143.493 1.00 14.86 100 ASP A O 1
ATOM 805 N N . MET A 1 101 ? 11.550 45.862 142.152 1.00 13.71 101 MET A N 1
ATOM 806 C CA . MET A 1 101 ? 10.697 47.024 142.349 1.00 13.73 101 MET A CA 1
ATOM 807 C C . MET A 1 101 ? 9.236 46.635 142.379 1.00 13.39 101 MET A C 1
ATOM 808 O O . MET A 1 101 ? 8.848 45.577 141.874 1.00 14.26 101 MET A O 1
ATOM 813 N N . ILE A 1 102 ? 8.443 47.532 142.963 1.00 13.06 102 ILE A N 1
ATOM 814 C CA . ILE A 1 102 ? 6.977 47.427 142.923 1.00 13.38 102 ILE A CA 1
ATOM 815 C C . ILE A 1 102 ? 6.407 48.673 142.228 1.00 12.51 102 ILE A C 1
ATOM 816 O O . ILE A 1 102 ? 6.852 49.801 142.540 1.00 12.69 102 ILE A O 1
ATOM 821 N N . LEU A 1 103 ? 5.543 48.424 141.260 1.00 12.66 103 LEU A N 1
ATOM 822 C CA . LEU A 1 103 ? 4.781 49.445 140.541 1.00 11.46 103 LEU A CA 1
ATOM 823 C C . LEU A 1 103 ? 3.392 49.520 141.221 1.00 13.13 103 LEU A C 1
ATOM 824 O O . LEU A 1 103 ? 2.610 48.559 141.213 1.00 13.19 103 LEU A O 1
ATOM 829 N N . ILE A 1 104 ? 3.132 50.676 141.845 1.00 12.30 104 ILE A N 1
ATOM 830 C CA . ILE A 1 104 ? 1.927 50.897 142.620 1.00 12.00 104 ILE A CA 1
ATOM 831 C C . ILE A 1 104 ? 0.947 51.632 141.673 1.00 11.65 104 ILE A C 1
ATOM 832 O O . ILE A 1 104 ? 1.257 52.727 141.186 1.00 12.12 104 ILE A O 1
ATOM 837 N N . PRO A 1 105 ? -0.230 51.062 141.404 1.00 11.49 105 PRO A N 1
ATOM 838 C CA . PRO A 1 105 ? -1.188 51.650 140.474 1.00 12.93 105 PRO A CA 1
ATOM 839 C C . PRO A 1 105 ? -2.093 52.709 141.117 1.00 12.72 105 PRO A C 1
ATOM 840 O O . PRO A 1 105 ? -2.300 52.708 142.352 1.00 12.04 105 PRO A O 1
ATOM 844 N N . LYS A 1 106 ? -2.578 53.613 140.248 1.00 12.41 106 LYS A N 1
ATOM 845 C CA . LYS A 1 106 ? -3.683 54.487 140.633 1.00 12.37 106 LYS A CA 1
ATOM 846 C C . LYS A 1 106 ? -3.372 55.361 141.825 1.00 12.10 106 LYS A C 1
ATOM 847 O O . LYS A 1 106 ? -4.222 55.689 142.633 1.00 12.66 106 LYS A O 1
ATOM 853 N N . VAL A 1 107 ? -2.107 55.752 141.974 1.00 11.91 107 VAL A N 1
ATOM 854 C CA . VAL A 1 107 ? -1.737 56.464 143.220 1.00 11.38 107 VAL A CA 1
ATOM 855 C C . VAL A 1 107 ? -2.423 57.845 143.248 1.00 10.89 107 VAL A C 1
ATOM 856 O O . VAL A 1 107 ? -2.430 58.577 142.253 1.00 12.42 107 VAL A O 1
ATOM 860 N N . GLY A 1 108 ? -3.029 58.154 144.388 1.00 11.58 108 GLY A N 1
ATOM 861 C CA . GLY A 1 108 ? -3.816 59.383 144.528 1.00 11.52 108 GLY A CA 1
ATOM 862 C C . GLY A 1 108 ? -3.213 60.397 145.459 1.00 11.37 108 GLY A C 1
ATOM 863 O O . GLY A 1 108 ? -3.320 61.583 145.213 1.00 12.75 108 GLY A O 1
ATOM 864 N N . VAL A 1 109 ? -2.613 59.941 146.545 1.00 10.55 109 VAL A N 1
ATOM 865 C CA . VAL A 1 109 ? -2.067 60.801 147.593 1.00 11.41 109 VAL A CA 1
ATOM 866 C C . VAL A 1 109 ? -0.768 60.183 148.140 1.00 11.00 109 VAL A C 1
ATOM 867 O O . VAL A 1 109 ? -0.538 58.970 148.022 1.00 11.89 109 VAL A O 1
ATOM 871 N N . PRO A 1 110 ? 0.110 60.983 148.747 1.00 10.57 110 PRO A N 1
ATOM 872 C CA . PRO A 1 110 ? 1.372 60.459 149.271 1.00 10.49 110 PRO A CA 1
ATOM 873 C C . PRO A 1 110 ? 1.213 59.281 150.254 1.00 11.10 110 PRO A C 1
ATOM 874 O O . PRO A 1 110 ? 2.031 58.350 150.259 1.00 11.73 110 PRO A O 1
ATOM 878 N N . ALA A 1 111 ? 0.145 59.305 151.050 1.00 10.92 111 ALA A N 1
ATOM 879 C CA . ALA A 1 111 ? -0.045 58.251 152.060 1.00 11.01 111 ALA A CA 1
ATOM 880 C C . ALA A 1 111 ? -0.293 56.888 151.399 1.00 11.04 111 ALA A C 1
ATOM 881 O O . ALA A 1 111 ? -0.046 55.841 152.047 1.00 12.00 111 ALA A O 1
ATOM 883 N N . ASP A 1 112 ? -0.751 56.859 150.132 1.00 11.21 112 ASP A N 1
ATOM 884 C CA . ASP A 1 112 ? -0.858 55.577 149.420 1.00 10.70 112 ASP A CA 1
ATOM 885 C C . ASP A 1 112 ? 0.524 54.921 149.350 1.00 10.31 112 ASP A C 1
ATOM 886 O O . ASP A 1 112 ? 0.693 53.691 149.552 1.00 12.39 112 ASP A O 1
ATOM 891 N N . VAL A 1 113 ? 1.519 55.718 149.032 1.00 10.86 113 VAL A N 1
ATOM 892 C CA . VAL A 1 113 ? 2.894 55.217 148.886 1.00 11.43 113 VAL A CA 1
ATOM 893 C C . VAL A 1 113 ? 3.469 54.826 150.250 1.00 11.79 113 VAL A C 1
ATOM 894 O O . VAL A 1 113 ? 4.108 53.772 150.388 1.00 11.76 113 VAL A O 1
ATOM 898 N N . TYR A 1 114 ? 3.229 55.653 151.258 1.00 11.30 114 TYR A N 1
ATOM 899 C CA . TYR A 1 114 ? 3.622 55.358 152.630 1.00 11.02 114 TYR A CA 1
ATOM 900 C C . TYR A 1 114 ? 3.121 53.978 153.035 1.00 11.32 114 TYR A C 1
ATOM 901 O O . TYR A 1 114 ? 3.841 53.187 153.669 1.00 12.58 114 TYR A O 1
ATOM 910 N N . ALA A 1 115 ? 1.857 53.706 152.738 1.00 10.97 115 ALA A N 1
ATOM 911 C CA . ALA A 1 115 ? 1.274 52.417 153.127 1.00 11.97 115 ALA A CA 1
ATOM 912 C C . ALA A 1 115 ? 2.034 51.245 152.575 1.00 11.75 115 ALA A C 1
ATOM 913 O O . ALA A 1 115 ? 2.230 50.245 153.304 1.00 13.54 115 ALA A O 1
ATOM 915 N N . ILE A 1 116 ? 2.405 51.333 151.291 1.00 11.43 116 ILE A N 1
ATOM 916 C CA . ILE A 1 116 ? 3.156 50.236 150.668 1.00 11.79 116 ILE A CA 1
ATOM 917 C C . ILE A 1 116 ? 4.570 50.178 151.228 1.00 12.14 116 ILE A C 1
ATOM 918 O O . ILE A 1 116 ? 5.152 49.089 151.354 1.00 13.60 116 ILE A O 1
ATOM 923 N N . ASP A 1 117 ? 5.140 51.330 151.573 1.00 11.60 117 ASP A N 1
ATOM 924 C CA . ASP A 1 117 ? 6.480 51.378 152.183 1.00 11.75 117 ASP A CA 1
ATOM 925 C C . ASP A 1 117 ? 6.464 50.643 153.563 1.00 13.27 117 ASP A C 1
ATOM 926 O O . ASP A 1 117 ? 7.355 49.828 153.816 1.00 13.43 117 ASP A O 1
ATOM 931 N N . VAL A 1 118 ? 5.43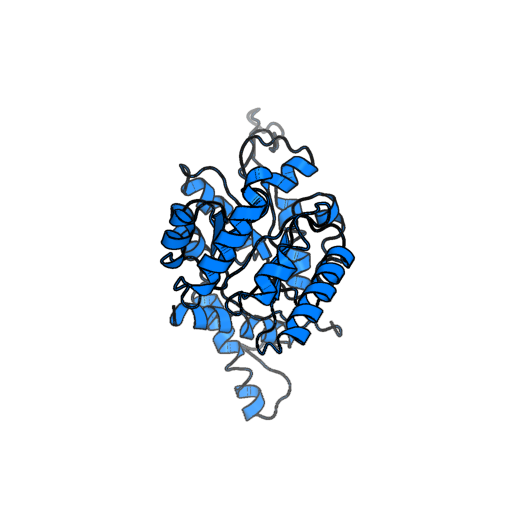4 50.864 154.394 1.00 12.39 118 VAL A N 1
ATOM 932 C CA . VAL A 1 118 ? 5.324 50.190 155.665 1.00 12.17 118 VAL A CA 1
ATOM 933 C C . VAL A 1 118 ? 5.357 48.660 155.424 1.00 12.53 118 VAL A C 1
ATOM 934 O O . VAL A 1 118 ? 6.167 47.951 156.041 1.00 13.07 118 VAL A O 1
ATOM 938 N N . LEU A 1 119 ? 4.466 48.174 154.562 1.00 12.95 119 LEU A N 1
ATOM 939 C CA . LEU A 1 119 ? 4.303 46.724 154.375 1.00 13.78 119 LEU A CA 1
ATOM 940 C C . LEU A 1 119 ? 5.581 46.135 153.808 1.00 15.34 119 LEU A C 1
ATOM 941 O O . LEU A 1 119 ? 6.061 45.075 154.290 1.00 14.23 119 LEU A O 1
ATOM 946 N N . THR A 1 120 ? 6.099 46.739 152.742 1.00 13.96 120 THR A N 1
ATOM 947 C CA . THR A 1 120 ? 7.320 46.270 152.093 1.00 13.59 120 THR A CA 1
ATOM 948 C C . THR A 1 120 ? 8.491 46.237 153.060 1.00 14.38 120 THR A C 1
ATOM 949 O O . THR A 1 120 ? 9.242 45.220 153.125 1.00 14.17 120 THR A O 1
ATOM 953 N N . THR A 1 121 ? 8.632 47.294 153.852 1.00 14.51 121 THR A N 1
ATOM 954 C CA . THR A 1 121 ? 9.722 47.350 154.799 1.00 13.73 121 THR A CA 1
ATOM 955 C C . THR A 1 121 ? 9.661 46.187 155.806 1.00 13.65 121 THR A C 1
ATOM 956 O O . THR A 1 121 ? 10.697 45.559 156.122 1.00 14.42 121 THR A O 1
ATOM 960 N N . GLN A 1 122 ? 8.478 45.958 156.362 1.00 12.55 122 GLN A N 1
ATOM 961 C CA . GLN A 1 122 ? 8.301 44.897 157.370 1.00 14.12 122 GLN A CA 1
ATOM 962 C C . GLN A 1 122 ? 8.667 43.547 156.790 1.00 14.25 122 GLN A C 1
ATOM 963 O O . GLN A 1 122 ? 9.335 42.741 157.457 1.00 15.34 122 GLN A O 1
ATOM 969 N N . ILE A 1 123 ? 8.262 43.278 155.562 1.00 13.42 123 ILE A N 1
ATOM 970 C CA . ILE A 1 123 ? 8.584 41.967 154.954 1.00 15.45 123 ILE A CA 1
ATOM 971 C C . ILE A 1 123 ? 10.072 41.862 154.738 1.00 14.73 123 ILE A C 1
ATOM 972 O O . ILE A 1 123 ? 10.702 40.799 155.005 1.00 16.28 123 ILE A O 1
ATOM 977 N N . GLU A 1 124 ? 10.700 42.946 154.272 1.00 14.70 124 GLU A N 1
ATOM 978 C CA . GLU A 1 124 ? 12.138 42.932 154.091 1.00 15.63 124 GLU A CA 1
ATOM 979 C C . GLU A 1 124 ? 12.903 42.725 155.443 1.00 16.54 124 GLU A C 1
ATOM 980 O O . GLU A 1 124 ? 13.947 42.045 155.482 1.00 18.01 124 GLU A O 1
ATOM 986 N N . GLN A 1 125 ? 12.417 43.355 156.511 1.00 15.40 125 GLN A N 1
ATOM 987 C CA . GLN A 1 125 ? 12.955 43.149 157.841 1.00 15.66 125 GLN A CA 1
ATOM 988 C C . GLN A 1 125 ? 12.839 41.660 158.220 1.00 16.86 125 GLN A C 1
ATOM 989 O O . GLN A 1 125 ? 13.795 41.107 158.761 1.00 20.02 125 GLN A O 1
ATOM 995 N N . ALA A 1 126 ? 11.691 41.032 157.967 1.00 15.23 126 ALA A N 1
ATOM 996 C CA . ALA A 1 126 ? 11.499 39.656 158.355 1.00 17.75 126 ALA A CA 1
ATOM 997 C C . ALA A 1 126 ? 12.443 38.745 157.575 1.00 19.01 126 ALA A C 1
ATOM 998 O O . ALA A 1 126 ? 12.946 37.753 158.122 1.00 22.29 126 ALA A O 1
ATOM 1000 N N . LYS A 1 127 ? 12.677 39.069 156.307 1.00 17.86 127 LYS A N 1
ATOM 1001 C CA . LYS A 1 127 ? 13.428 38.187 155.437 1.00 18.28 127 LYS A CA 1
ATOM 1002 C C . LYS A 1 127 ? 14.935 38.463 155.477 1.00 20.20 127 LYS A C 1
ATOM 1003 O O . LYS A 1 127 ? 15.712 37.725 154.880 1.00 22.29 127 LYS A O 1
ATOM 1009 N N . LYS A 1 128 ? 15.323 39.534 156.150 1.00 22.25 128 LYS A N 1
ATOM 1010 C CA . LYS A 1 128 ? 16.736 39.876 156.296 1.00 22.47 128 LYS A CA 1
ATOM 1011 C C . LYS A 1 128 ? 17.484 40.046 154.957 1.00 27.00 128 LYS A C 1
ATOM 1012 O O . LYS A 1 128 ? 18.636 39.777 154.860 1.00 27.85 128 LYS A O 1
ATOM 1018 N N A ARG A 1 129 ? 16.794 40.832 154.136 0.50 27.55 129 ARG A N 1
ATOM 1019 N N B ARG A 1 129 ? 16.862 40.340 153.833 0.50 33.30 129 ARG A N 1
ATOM 1020 C CA A ARG A 1 129 ? 17.113 41.128 152.765 0.50 28.08 129 ARG A CA 1
ATOM 1021 C CA B ARG A 1 129 ? 17.764 40.382 152.666 0.50 31.10 129 ARG A CA 1
ATOM 1022 C C A ARG A 1 129 ? 18.344 42.066 152.588 0.50 29.90 129 ARG A C 1
ATOM 1023 C C B ARG A 1 129 ? 18.386 41.772 152.582 0.50 32.18 129 ARG A C 1
ATOM 1024 O O A ARG A 1 129 ? 18.376 43.069 153.294 0.50 31.60 129 ARG A O 1
ATOM 1025 O O B ARG A 1 129 ? 18.026 42.718 153.263 0.50 32.66 129 ARG A O 1
ATOM 1040 N N . GLU A 1 130 ? 19.349 41.806 151.703 1.00 32.87 130 GLU A N 1
ATOM 1041 C CA . GLU A 1 130 ? 20.327 42.903 151.473 1.00 33.25 130 GLU A CA 1
ATOM 1042 C C . GLU A 1 130 ? 19.706 43.954 150.585 1.00 23.96 130 GLU A C 1
ATOM 1043 O O . GLU A 1 130 ? 19.823 45.129 150.843 1.00 24.72 130 GLU A O 1
ATOM 1049 N N . LYS A 1 131 ? 19.095 43.499 149.495 1.00 21.05 131 LYS A N 1
ATOM 1050 C CA . LYS A 1 131 ? 18.544 44.394 148.476 1.00 20.01 131 LYS A CA 1
ATOM 1051 C C . LYS A 1 131 ? 17.335 45.112 149.090 1.00 22.51 131 LYS A C 1
ATOM 1052 O O . LYS A 1 131 ? 16.555 44.486 149.803 1.00 25.40 131 LYS A O 1
ATOM 1058 N N . LYS A 1 132 ? 17.175 46.394 148.788 1.00 18.10 132 LYS A N 1
ATOM 1059 C CA . LYS A 1 132 ? 15.945 47.135 149.136 1.00 18.73 132 LYS A CA 1
ATOM 1060 C C . LYS A 1 132 ? 15.144 47.362 147.855 1.00 16.43 132 LYS A C 1
ATOM 1061 O O . LYS A 1 132 ? 15.648 47.920 146.860 1.00 18.59 132 LYS A O 1
ATOM 1067 N N . ILE A 1 133 ? 13.877 47.000 147.898 1.00 15.34 133 ILE A N 1
ATOM 1068 C CA . ILE A 1 133 ? 12.972 47.215 146.746 1.00 14.22 133 ILE A CA 1
ATOM 1069 C C . ILE A 1 133 ? 12.758 48.718 146.513 1.00 13.73 133 ILE A C 1
ATOM 1070 O O . ILE A 1 133 ? 12.619 49.503 147.463 1.00 15.49 133 ILE A O 1
ATOM 1075 N N . GLY A 1 134 ? 12.708 49.106 145.241 1.00 13.38 134 GLY A N 1
ATOM 1076 C CA . GLY A 1 134 ? 12.339 50.472 144.860 1.00 13.06 134 GLY A CA 1
ATOM 1077 C C . GLY A 1 134 ? 10.893 50.518 144.417 1.00 12.65 134 GLY A C 1
ATOM 1078 O O . GLY A 1 134 ? 10.335 49.514 144.020 1.00 13.74 134 GLY A O 1
ATOM 1079 N N . PHE A 1 135 ? 10.352 51.728 144.360 1.00 11.49 135 PHE A N 1
ATOM 1080 C CA . PHE A 1 135 ? 8.991 51.949 143.917 1.00 11.83 135 PHE A CA 1
ATOM 1081 C C . PHE A 1 135 ? 8.931 52.763 142.611 1.00 11.99 135 PHE A C 1
ATOM 1082 O O . PHE A 1 135 ? 9.682 53.768 142.401 1.00 12.66 135 PHE A O 1
ATOM 1090 N N . GLU A 1 136 ? 7.967 52.404 141.786 1.00 12.62 136 GLU A N 1
ATOM 1091 C CA . GLU A 1 136 ? 7.503 53.241 140.682 1.00 12.22 136 GLU A CA 1
ATOM 1092 C C . GLU A 1 136 ? 6.012 53.474 140.979 1.00 11.43 136 GLU A C 1
ATOM 1093 O O . GLU A 1 136 ? 5.312 52.592 141.455 1.00 12.26 136 GLU A O 1
ATOM 1099 N N . VAL A 1 137 ? 5.532 54.690 140.702 1.00 11.42 137 VAL A N 1
ATOM 1100 C CA . VAL A 1 137 ? 4.113 55.005 140.842 1.00 12.86 137 VAL A CA 1
ATOM 1101 C C . VAL A 1 137 ? 3.499 55.306 139.512 1.00 12.89 137 VAL A C 1
ATOM 1102 O O . VAL A 1 137 ? 4.088 55.967 138.671 1.00 14.21 137 VAL A O 1
ATOM 1106 N N . LEU A 1 138 ? 2.290 54.823 139.329 1.00 12.30 138 LEU A N 1
ATOM 1107 C CA . LEU A 1 138 ? 1.469 55.186 138.182 1.00 12.29 138 LEU A CA 1
ATOM 1108 C C . LEU A 1 138 ? 0.604 56.390 138.514 1.00 12.21 138 LEU A C 1
ATOM 1109 O O . LEU A 1 138 ? -0.171 56.360 139.513 1.00 12.83 138 LEU A O 1
ATOM 1114 N N . ILE A 1 139 ? 0.767 57.447 137.714 1.00 11.65 139 ILE A N 1
ATOM 1115 C CA . ILE A 1 139 ? -0.111 58.627 137.748 1.00 12.87 139 ILE A CA 1
ATOM 1116 C C . ILE A 1 139 ? -1.059 58.404 136.576 1.00 11.59 139 ILE A C 1
ATOM 1117 O O . ILE A 1 139 ? -0.692 58.584 135.385 1.00 13.19 139 ILE A O 1
ATOM 1122 N N . GLU A 1 140 ? -2.260 57.928 136.911 1.00 12.19 140 GLU A N 1
ATOM 1123 C CA . GLU A 1 140 ? -3.204 57.411 135.902 1.00 12.13 140 GLU A CA 1
ATOM 1124 C C . GLU A 1 140 ? -4.635 57.796 136.261 1.00 14.82 140 GLU A C 1
ATOM 1125 O O . GLU A 1 140 ? -5.571 57.199 135.748 1.00 13.95 140 GLU A O 1
ATOM 1131 N N . THR A 1 141 ? -4.767 58.802 137.141 1.00 11.88 141 THR A N 1
ATOM 1132 C CA . THR A 1 141 ? -6.072 59.298 137.522 1.00 12.07 141 THR A CA 1
ATOM 1133 C C . THR A 1 141 ? -5.946 60.808 137.693 1.00 10.85 141 THR A C 1
ATOM 1134 O O . THR A 1 141 ? -4.823 61.345 13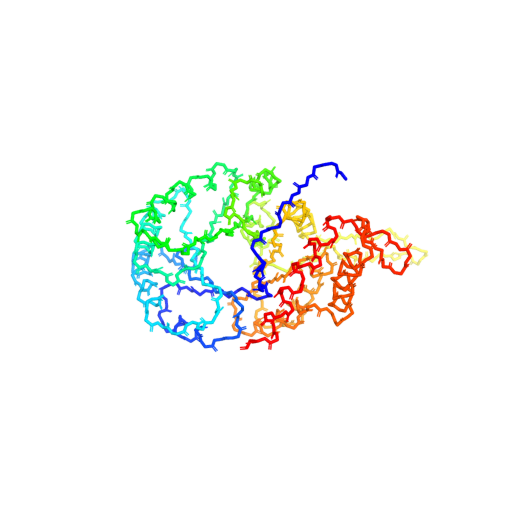7.912 1.00 13.05 141 THR A O 1
ATOM 1138 N N . ALA A 1 142 ? -7.072 61.512 137.599 1.00 12.89 142 ALA A N 1
ATOM 1139 C CA . ALA A 1 142 ? -7.067 62.950 137.906 1.00 11.85 142 ALA A CA 1
ATOM 1140 C C . ALA A 1 142 ? -6.674 63.245 139.322 1.00 12.10 142 ALA A C 1
ATOM 1141 O O . ALA A 1 142 ? -5.967 64.217 139.581 1.00 12.72 142 ALA A O 1
ATOM 1143 N N . LEU A 1 143 ? -7.045 62.401 140.253 1.00 11.82 143 LEU A N 1
ATOM 1144 C CA . LEU A 1 143 ? -6.626 62.566 141.658 1.00 11.28 143 LEU A CA 1
ATOM 1145 C C . LEU A 1 143 ? -5.136 62.535 141.809 1.00 11.57 143 LEU A C 1
ATOM 1146 O O . LEU A 1 143 ? -4.549 63.414 142.492 1.00 12.93 143 LEU A O 1
ATOM 1151 N N . GLY A 1 144 ? -4.490 61.527 141.222 1.00 12.01 144 GLY A N 1
ATOM 1152 C CA . GLY A 1 144 ? -3.045 61.474 141.297 1.00 12.17 144 GLY A CA 1
ATOM 1153 C C . GLY A 1 144 ? -2.380 62.677 140.629 1.00 11.81 144 GLY A C 1
ATOM 1154 O O . GLY A 1 144 ? -1.394 63.232 141.143 1.00 12.46 144 GLY A O 1
ATOM 1155 N N . MET A 1 145 ? -2.908 63.088 139.463 1.00 11.10 145 MET A N 1
ATOM 1156 C CA . MET A 1 145 ? -2.346 64.255 138.796 1.00 12.35 145 MET A CA 1
ATOM 1157 C C . MET A 1 145 ? -2.469 65.503 139.660 1.00 11.70 145 MET A C 1
ATOM 1158 O O . MET A 1 145 ? -1.569 66.347 139.679 1.00 15.17 145 MET A O 1
ATOM 1163 N N . ALA A 1 146 ? -3.594 65.654 140.350 1.00 11.94 146 ALA A N 1
ATOM 1164 C CA . ALA A 1 146 ? -3.806 66.812 141.239 1.00 11.77 146 ALA A CA 1
ATOM 1165 C C . ALA A 1 146 ? -2.885 66.863 142.468 1.00 13.09 146 ALA A C 1
ATOM 1166 O O . ALA A 1 146 ? -2.703 67.923 143.078 1.00 17.25 146 ALA A O 1
ATOM 1168 N N . ASN A 1 147 ? -2.256 65.709 142.808 1.00 11.38 147 ASN A N 1
ATOM 1169 C CA . ASN A 1 147 ? -1.396 65.561 143.944 1.00 11.80 147 ASN A CA 1
ATOM 1170 C C . ASN A 1 147 ? 0.019 65.123 143.553 1.00 12.19 147 ASN A C 1
ATOM 1171 O O . ASN A 1 147 ? 0.791 64.688 144.413 1.00 12.92 147 ASN A O 1
ATOM 1176 N N . VAL A 1 148 ? 0.389 65.295 142.272 1.00 11.57 148 VAL A N 1
ATOM 1177 C CA . VAL A 1 148 ? 1.607 64.642 141.796 1.00 11.84 148 VAL A CA 1
ATOM 1178 C C . VAL A 1 148 ? 2.874 65.159 142.451 1.00 13.32 148 VAL A C 1
ATOM 1179 O O . VAL A 1 148 ? 3.809 64.385 142.704 1.00 12.72 148 VAL A O 1
ATOM 1183 N N . GLU A 1 149 ? 2.921 66.457 142.764 1.00 12.12 149 GLU A N 1
ATOM 1184 C CA A GLU A 1 149 ? 4.102 67.022 143.369 0.50 11.70 149 GLU A CA 1
ATOM 1185 C CA B GLU A 1 149 ? 4.128 66.996 143.351 0.50 12.55 149 GLU A CA 1
ATOM 1186 C C . GLU A 1 149 ? 4.324 66.469 144.769 1.00 12.55 149 GLU A C 1
ATOM 1187 O O . GLU A 1 149 ? 5.452 66.158 145.161 1.00 14.91 149 GLU A O 1
ATOM 1198 N N . ALA A 1 150 ? 3.241 66.344 145.541 1.00 11.70 150 ALA A N 1
ATOM 1199 C CA . ALA A 1 150 ? 3.304 65.716 146.845 1.00 12.64 150 ALA A CA 1
ATOM 1200 C C . ALA A 1 150 ? 3.639 64.238 146.798 1.00 12.42 150 ALA A C 1
ATOM 1201 O O . ALA A 1 150 ? 4.426 63.729 147.638 1.00 14.11 150 ALA A O 1
ATOM 1203 N N . ILE A 1 151 ? 3.099 63.555 145.815 1.00 11.15 151 ILE A N 1
ATOM 1204 C CA . ILE A 1 151 ? 3.440 62.118 145.674 1.00 11.07 151 ILE A CA 1
ATOM 1205 C C . ILE A 1 151 ? 4.926 61.949 145.414 1.00 11.66 151 ILE A C 1
ATOM 1206 O O . ILE A 1 151 ? 5.545 60.986 145.859 1.00 12.59 151 ILE A O 1
ATOM 1211 N N . ALA A 1 152 ? 5.536 62.903 144.697 1.00 11.81 152 ALA A N 1
ATOM 1212 C CA . ALA A 1 152 ? 6.930 62.749 144.326 1.00 12.04 152 ALA A CA 1
ATOM 1213 C C . ALA A 1 152 ? 7.912 62.677 145.504 1.00 13.29 152 ALA A C 1
ATOM 1214 O O . ALA A 1 152 ? 9.020 62.183 145.316 1.00 14.78 152 ALA A O 1
ATOM 1216 N N . THR A 1 153 ? 7.526 63.185 146.666 1.00 11.74 153 THR A N 1
ATOM 1217 C CA . THR A 1 153 ? 8.335 63.172 147.859 1.00 12.38 153 THR A CA 1
ATOM 1218 C C . THR A 1 153 ? 7.858 62.199 148.937 1.00 12.19 153 THR A C 1
ATOM 1219 O O . THR A 1 153 ? 8.191 62.343 150.120 1.00 16.05 153 THR A O 1
ATOM 1223 N N . SER A 1 154 ? 7.112 61.177 148.520 1.00 13.14 154 SER A N 1
ATOM 1224 C CA . SER A 1 154 ? 6.414 60.340 149.497 1.00 12.28 154 SER A CA 1
ATOM 1225 C C . SER A 1 154 ? 7.166 59.140 150.038 1.00 12.60 154 SER A C 1
ATOM 1226 O O . SER A 1 154 ? 6.644 58.522 150.978 1.00 13.96 154 SER A O 1
ATOM 1229 N N . SER A 1 155 ? 8.334 58.814 149.484 1.00 12.74 155 SER A N 1
ATOM 1230 C CA . SER A 1 155 ? 9.083 57.643 149.998 1.00 12.45 155 SER A CA 1
ATOM 1231 C C . SER A 1 155 ? 10.513 57.695 149.507 1.00 12.41 155 SER A C 1
ATOM 1232 O O . SER A 1 155 ? 10.753 57.967 148.334 1.00 13.70 155 SER A O 1
ATOM 1235 N N . LYS A 1 156 ? 11.438 57.305 150.381 1.00 14.16 156 LYS A N 1
ATOM 1236 C CA . LYS A 1 156 ? 12.840 57.157 149.980 1.00 15.70 156 LYS A CA 1
ATOM 1237 C C . LYS A 1 156 ? 13.045 56.055 148.946 1.00 14.14 156 LYS A C 1
ATOM 1238 O O . LYS A 1 156 ? 14.072 56.047 148.236 1.00 15.29 156 LYS A O 1
ATOM 1244 N N . ARG A 1 157 ? 12.060 55.143 148.838 1.00 13.25 157 ARG A N 1
ATOM 1245 C CA . ARG A 1 157 ? 12.088 54.120 147.800 1.00 13.68 157 ARG A CA 1
ATOM 1246 C C . ARG A 1 157 ? 11.691 54.574 146.449 1.00 11.89 157 ARG A C 1
ATOM 1247 O O . ARG A 1 157 ? 11.911 53.859 145.477 1.00 13.83 157 ARG A O 1
ATOM 1255 N N . LEU A 1 158 ? 11.013 55.733 146.358 1.00 11.99 158 LEU A N 1
ATOM 1256 C CA . LEU A 1 158 ? 10.445 56.139 145.097 1.00 11.88 158 LEU A CA 1
ATOM 1257 C C . LEU A 1 158 ? 11.533 56.531 144.110 1.00 12.41 158 LEU A C 1
ATOM 1258 O O . LEU A 1 158 ? 12.427 57.330 144.419 1.00 14.62 158 LEU A O 1
ATOM 1263 N N . GLU A 1 159 ? 11.453 55.942 142.923 1.00 11.68 159 GLU A N 1
ATOM 1264 C CA . GLU A 1 159 ? 12.397 56.147 141.838 1.00 12.68 159 GLU A CA 1
ATOM 1265 C C . GLU A 1 159 ? 11.855 56.722 140.546 1.00 11.56 159 GLU A C 1
ATOM 1266 O O . GLU A 1 159 ? 12.638 57.305 139.777 1.00 13.82 159 GLU A O 1
ATOM 1272 N N . ALA A 1 160 ? 10.557 56.591 140.285 1.00 11.98 160 ALA A N 1
ATOM 1273 C CA . ALA A 1 160 ? 10.035 56.815 138.923 1.00 12.12 160 ALA A CA 1
ATOM 1274 C C . ALA A 1 160 ? 8.528 56.984 138.986 1.00 13.41 160 ALA A C 1
ATOM 1275 O O . ALA A 1 160 ? 7.876 56.446 139.890 1.00 12.91 160 ALA A O 1
ATOM 1277 N N . MET A 1 161 ? 7.994 57.708 137.999 1.00 12.54 161 MET A N 1
ATOM 1278 C CA A MET A 1 161 ? 6.547 57.823 137.808 0.50 12.22 161 MET A CA 1
ATOM 1279 C CA B MET A 1 161 ? 6.554 57.798 137.802 0.50 11.84 161 MET A CA 1
ATOM 1280 C C . MET A 1 161 ? 6.249 57.506 136.348 1.00 13.07 161 MET A C 1
ATOM 1281 O O . MET A 1 161 ? 6.968 57.998 135.455 1.00 13.52 161 MET A O 1
ATOM 1290 N N . SER A 1 162 ? 5.189 56.697 136.141 1.00 12.23 162 SER A N 1
ATOM 1291 C CA . SER A 1 162 ? 4.699 56.443 134.802 1.00 12.54 162 SER A CA 1
ATOM 1292 C C . SER A 1 162 ? 3.372 57.168 134.584 1.00 11.26 162 SER A C 1
ATOM 1293 O O . SER A 1 162 ? 2.516 57.121 135.464 1.00 12.72 162 SER A O 1
ATOM 1296 N N . PHE A 1 163 ? 3.232 57.797 133.388 1.00 12.46 163 PHE A N 1
ATOM 1297 C CA . PHE A 1 163 ? 1.990 58.436 132.975 1.00 12.77 163 PHE A CA 1
ATOM 1298 C C . PHE A 1 163 ? 1.102 57.409 132.325 1.00 12.18 163 PHE A C 1
ATOM 1299 O O . PHE A 1 163 ? 1.315 57.011 131.177 1.00 13.18 163 PHE A O 1
ATOM 1307 N N . GLY A 1 164 ? 0.055 56.993 133.060 1.00 13.18 164 GLY A N 1
ATOM 1308 C CA . GLY A 1 164 ? -0.897 56.001 132.552 1.00 12.85 164 GLY A CA 1
ATOM 1309 C C . GLY A 1 164 ? -1.953 56.647 131.700 1.00 12.46 164 GLY A C 1
ATOM 1310 O O . GLY A 1 164 ? -3.073 56.923 132.165 1.00 13.53 164 GLY A O 1
ATOM 1311 N N . VAL A 1 165 ? -1.619 56.893 130.444 1.00 12.85 165 VAL A N 1
ATOM 1312 C CA . VAL A 1 165 ? -2.450 57.728 129.567 1.00 13.13 165 VAL A CA 1
ATOM 1313 C C . VAL A 1 165 ? -3.881 57.237 129.388 1.00 13.14 165 VAL A C 1
ATOM 1314 O O . VAL A 1 165 ? -4.803 58.051 129.343 1.00 14.80 165 VAL A O 1
ATOM 1318 N N . ALA A 1 166 ? -4.078 55.934 129.233 1.00 14.93 166 ALA A N 1
ATOM 1319 C CA . ALA A 1 166 ? -5.449 55.464 128.958 1.00 15.66 166 ALA A CA 1
ATOM 1320 C C . ALA A 1 166 ? -6.352 55.553 130.174 1.00 13.22 166 ALA A C 1
ATOM 1321 O O . ALA A 1 166 ? -7.540 56.003 130.116 1.00 14.62 166 ALA A O 1
ATOM 1323 N N . ASP A 1 167 ? -5.795 55.171 131.324 1.00 13.37 167 ASP A N 1
ATOM 1324 C CA . ASP A 1 167 ? -6.546 55.301 132.583 1.00 12.90 167 ASP A CA 1
ATOM 1325 C C . ASP A 1 167 ? -6.734 56.755 133.000 1.00 13.29 167 ASP A C 1
ATOM 1326 O O . ASP A 1 167 ? -7.790 57.133 133.554 1.00 13.65 167 ASP A O 1
ATOM 1331 N N . TYR A 1 168 ? -5.742 57.591 132.672 1.00 14.00 168 TYR A N 1
ATOM 1332 C CA . TYR A 1 168 ? -5.904 59.011 132.909 1.00 12.76 168 TYR A CA 1
ATOM 1333 C C . TYR A 1 168 ? -7.033 59.591 132.050 1.00 12.90 168 TYR A C 1
ATOM 1334 O O . TYR A 1 168 ? -7.872 60.372 132.544 1.00 13.91 168 TYR A O 1
ATOM 1343 N N . ALA A 1 169 ? -7.051 59.214 130.775 1.00 13.78 169 ALA A N 1
ATOM 1344 C CA . ALA A 1 169 ? -8.146 59.631 129.891 1.00 13.83 169 ALA A CA 1
ATOM 1345 C C . ALA A 1 169 ? -9.494 59.219 130.462 1.00 13.54 169 ALA A C 1
ATOM 1346 O O . ALA A 1 169 ? -10.433 59.986 130.471 1.00 14.69 169 ALA A O 1
ATOM 1348 N N . ALA A 1 170 ? -9.583 57.967 130.944 1.00 14.27 170 ALA A N 1
ATOM 1349 C CA . ALA A 1 170 ? -10.856 57.506 131.503 1.00 16.02 170 ALA A CA 1
ATOM 1350 C C . ALA A 1 170 ? -11.281 58.335 132.717 1.00 14.17 170 ALA A C 1
ATOM 1351 O O . ALA A 1 170 ? -12.429 58.724 132.876 1.00 15.88 170 ALA A O 1
ATOM 1353 N N . SER A 1 171 ? -10.314 58.634 133.572 1.00 13.91 171 SER A N 1
ATOM 1354 C CA . SER A 1 171 ? -10.551 59.390 134.795 1.00 12.77 171 SER A CA 1
ATOM 1355 C C . SER A 1 171 ? -11.001 60.827 134.491 1.00 13.14 171 SER A C 1
ATOM 1356 O O . SER A 1 171 ? -11.808 61.404 135.221 1.00 15.18 171 SER A O 1
ATOM 1359 N N . THR A 1 172 ? -10.437 61.410 133.438 1.00 14.12 172 THR A N 1
ATOM 1360 C CA . THR A 1 172 ? -10.777 62.793 133.081 1.00 13.19 172 THR A CA 1
ATOM 1361 C C . THR A 1 172 ? -12.004 62.886 132.160 1.00 13.21 172 THR A C 1
ATOM 1362 O O . THR A 1 172 ? -12.515 63.983 131.876 1.00 14.49 172 THR A O 1
ATOM 1366 N N . ARG A 1 173 ? -12.501 61.733 131.716 1.00 15.29 173 ARG A N 1
ATOM 1367 C CA . ARG A 1 173 ? -13.602 61.590 130.709 1.00 17.32 173 ARG A CA 1
ATOM 1368 C C . ARG A 1 173 ? -13.165 62.141 129.329 1.00 16.49 173 ARG A C 1
ATOM 1369 O O . ARG A 1 173 ? -14.013 62.556 128.506 1.00 20.89 173 ARG A O 1
ATOM 1377 N N . ALA A 1 174 ? -11.855 62.136 129.037 1.00 15.95 174 ALA A N 1
ATOM 1378 C CA . ALA A 1 174 ? -11.357 62.479 127.756 1.00 18.51 174 ALA A CA 1
ATOM 1379 C C . ALA A 1 174 ? -11.964 61.573 126.723 1.00 20.54 174 ALA A C 1
ATOM 1380 O O . ALA A 1 174 ? -12.213 60.352 126.975 1.00 23.63 174 ALA A O 1
ATOM 1382 N N . ARG A 1 175 ? -12.166 62.135 125.518 1.00 22.44 175 ARG A N 1
ATOM 1383 C CA . ARG A 1 175 ? -12.779 61.337 124.442 1.00 20.87 175 ARG A CA 1
ATOM 1384 C C . ARG A 1 175 ? -11.644 60.546 123.858 1.00 25.72 175 ARG A C 1
ATOM 1385 O O . ARG A 1 175 ? -10.750 61.092 123.231 1.00 28.05 175 ARG A O 1
ATOM 1393 N N . SER A 1 176 ? -11.623 59.249 124.164 1.00 26.41 176 SER A N 1
ATOM 1394 C CA . SER A 1 176 ? -10.493 58.396 123.818 1.00 30.05 176 SER A CA 1
ATOM 1395 C C . SER A 1 176 ? -11.074 56.993 123.818 1.00 38.02 176 SER A C 1
ATOM 1396 O O . SER A 1 176 ? -11.691 56.581 124.843 1.00 35.82 176 SER A O 1
ATOM 1399 N N . THR A 1 177 ? -11.000 56.356 122.641 1.00 36.05 177 THR A N 1
ATOM 1400 C CA . THR A 1 177 ? -11.374 54.940 122.445 1.00 41.05 177 THR A CA 1
ATOM 1401 C C . THR A 1 177 ? -10.175 54.036 122.148 1.00 32.20 177 THR A C 1
ATOM 1402 O O . THR A 1 177 ? -10.349 52.818 121.935 1.00 41.55 177 THR A O 1
ATOM 1406 N N . VAL A 1 178 ? -8.981 54.634 122.188 1.00 32.30 178 VAL A N 1
ATOM 1407 C CA . VAL A 1 178 ? -7.691 54.099 121.736 1.00 35.55 178 VAL A CA 1
ATOM 1408 C C . VAL A 1 178 ? -6.779 54.419 122.935 1.00 32.55 178 VAL A C 1
ATOM 1409 O O . VAL A 1 178 ? -7.023 55.401 123.629 1.00 37.14 178 VAL A O 1
ATOM 1413 N N . ILE A 1 179 ? -5.710 53.652 123.127 1.00 24.22 179 ILE A N 1
ATOM 1414 C CA . ILE A 1 179 ? -4.717 53.870 124.183 1.00 21.56 179 ILE A CA 1
ATOM 1415 C C . ILE A 1 179 ? -3.698 54.893 123.655 1.00 22.37 179 ILE A C 1
ATOM 1416 O O . ILE A 1 179 ? -2.884 54.621 122.778 1.00 21.35 179 ILE A O 1
ATOM 1421 N N . GLY A 1 180 ? -3.690 56.063 124.247 1.00 20.76 180 GLY A N 1
ATOM 1422 C CA . GLY A 1 180 ? -2.809 57.075 123.783 1.00 19.23 180 GLY A CA 1
ATOM 1423 C C . GLY A 1 180 ? -3.308 57.597 122.416 1.00 21.40 180 GLY A C 1
ATOM 1424 O O . GLY A 1 180 ? -4.464 57.380 121.931 1.00 28.94 180 GLY A O 1
ATOM 1425 N N . GLY A 1 181 ? -2.394 58.283 121.799 1.00 17.74 181 GLY A N 1
ATOM 1426 C CA . GLY A 1 181 ? -2.610 58.920 120.521 1.00 15.85 181 GLY A CA 1
ATOM 1427 C C . GLY A 1 181 ? -3.207 60.310 120.594 1.00 17.00 181 GLY A C 1
ATOM 1428 O O . GLY A 1 181 ? -3.327 60.881 121.655 1.00 19.95 181 GLY A O 1
ATOM 1429 N N . VAL A 1 182 ? -3.566 60.808 119.433 1.00 15.63 182 VAL A N 1
ATOM 1430 C CA . VAL A 1 182 ? -4.017 62.166 119.232 1.00 14.77 182 VAL A CA 1
ATOM 1431 C C . VAL A 1 182 ? -5.509 62.177 118.758 1.00 15.83 182 VAL A C 1
ATOM 1432 O O . VAL A 1 182 ? -6.182 61.116 118.686 1.00 19.31 182 VAL A O 1
ATOM 1436 N N . ASN A 1 183 ? -6.028 63.365 118.530 1.00 15.89 183 ASN A N 1
ATOM 1437 C CA . ASN A 1 183 ? -7.460 63.520 118.314 1.00 16.67 183 ASN A CA 1
ATOM 1438 C C . ASN A 1 183 ? -7.736 64.698 117.403 1.00 15.39 183 ASN A C 1
ATOM 1439 O O . ASN A 1 183 ? -7.338 65.839 117.745 1.00 15.51 183 ASN A O 1
ATOM 1444 N N . ALA A 1 184 ? -8.325 64.471 116.245 1.00 17.69 184 ALA A N 1
ATOM 1445 C CA . ALA A 1 184 ? -8.632 65.567 115.313 1.00 17.33 184 ALA A CA 1
ATOM 1446 C C . ALA A 1 184 ? -9.421 66.728 115.934 1.00 16.27 184 ALA A C 1
ATOM 1447 O O . ALA A 1 184 ? -9.334 67.844 115.456 1.00 17.04 184 ALA A O 1
ATOM 1449 N N . ASP A 1 185 ? -10.234 66.418 116.946 1.00 14.23 185 ASP A N 1
ATOM 1450 C CA . ASP A 1 185 ? -11.003 67.447 117.656 1.00 13.97 185 ASP A CA 1
ATOM 1451 C C . ASP A 1 185 ? -10.157 68.254 118.624 1.00 15.20 185 ASP A C 1
ATOM 1452 O O . ASP A 1 185 ? -10.576 69.360 119.010 1.00 14.87 185 ASP A O 1
ATOM 1457 N N . TYR A 1 186 ? -9.010 67.719 119.049 1.00 13.22 186 TYR A N 1
ATOM 1458 C CA . TYR A 1 186 ? -8.172 68.484 119.992 1.00 13.46 186 TYR A CA 1
ATOM 1459 C C . TYR A 1 186 ? -7.207 69.286 119.099 1.00 12.32 186 TYR A C 1
ATOM 1460 O O . TYR A 1 186 ? -6.051 68.903 118.818 1.00 13.94 186 TYR A O 1
ATOM 1469 N N . SER A 1 187 ? -7.755 70.417 118.609 1.00 14.48 187 SER A N 1
ATOM 1470 C CA . SER A 1 187 ? -7.171 71.188 117.523 1.00 12.56 187 SER A CA 1
ATOM 1471 C C . SER A 1 187 ? -7.715 72.582 117.604 1.00 14.32 187 SER A C 1
ATOM 1472 O O . SER A 1 187 ? -8.771 72.822 118.199 1.00 15.58 187 SER A O 1
ATOM 1475 N N . VAL A 1 188 ? -6.949 73.494 116.998 1.00 13.66 188 VAL A N 1
ATOM 1476 C CA A VAL A 1 188 ? -7.418 74.856 116.828 0.50 14.61 188 VAL A CA 1
ATOM 1477 C CA B VAL A 1 188 ? -7.265 74.899 116.815 0.50 14.04 188 VAL A CA 1
ATOM 1478 C C . VAL A 1 188 ? -7.724 75.160 115.375 1.00 15.10 188 VAL A C 1
ATOM 1479 O O . VAL A 1 188 ? -7.062 74.673 114.456 1.00 15.77 188 VAL A O 1
ATOM 1486 N N . LEU A 1 189 ? -8.782 75.952 115.208 1.00 14.92 189 LEU A N 1
ATOM 1487 C CA . LEU A 1 189 ? -9.231 76.431 113.865 1.00 14.76 189 LEU A CA 1
ATOM 1488 C C . LEU A 1 189 ? -8.740 77.855 113.747 1.00 15.70 189 LEU A C 1
ATOM 1489 O O . LEU A 1 189 ? -9.121 78.695 114.567 1.00 16.32 189 LEU A O 1
ATOM 1494 N N . THR A 1 190 ? -7.834 78.120 112.830 1.00 14.30 190 THR A N 1
ATOM 1495 C CA . THR A 1 190 ? -7.260 79.431 112.734 1.00 15.94 190 THR A CA 1
ATOM 1496 C C . THR A 1 190 ? -8.284 80.475 112.257 1.00 15.88 190 THR A C 1
ATOM 1497 O O . THR A 1 190 ? -9.276 80.173 111.632 1.00 15.68 190 THR A O 1
ATOM 1501 N N . ASP A 1 191 ? -8.004 81.742 112.612 1.00 15.43 191 ASP A N 1
ATOM 1502 C CA . ASP A 1 191 ? -8.762 82.839 112.091 1.00 16.96 191 ASP A CA 1
ATOM 1503 C C . ASP A 1 191 ? -8.519 82.967 110.583 1.00 18.08 191 ASP A C 1
ATOM 1504 O O . ASP A 1 191 ? -7.430 82.682 110.107 1.00 19.80 191 ASP A O 1
ATOM 1509 N N . LYS A 1 192 ? -9.542 83.399 109.840 1.00 17.78 192 LYS A N 1
ATOM 1510 C CA . LYS A 1 192 ? -9.408 83.549 108.371 1.00 18.68 192 LYS A CA 1
ATOM 1511 C C . LYS A 1 192 ? -8.220 84.382 108.023 1.00 19.20 192 LYS A C 1
ATOM 1512 O O . LYS A 1 192 ? -8.029 85.481 108.599 1.00 21.89 192 LYS A O 1
ATOM 1518 N N . ASP A 1 193 ? -7.415 83.899 107.080 1.00 19.13 193 ASP A N 1
ATOM 1519 C CA . ASP A 1 193 ? -6.329 84.700 106.547 1.00 22.71 193 ASP A CA 1
ATOM 1520 C C . ASP A 1 193 ? -6.840 85.579 105.418 1.00 22.54 193 ASP A C 1
ATOM 1521 O O . ASP A 1 193 ? -8.047 85.670 105.179 1.00 23.05 193 ASP A O 1
ATOM 1526 N N . GLU A 1 194 ? -5.883 86.234 104.721 1.00 28.26 194 GLU A N 1
ATOM 1527 C CA . GLU A 1 194 ? -6.197 87.129 103.608 1.00 27.14 194 GLU A CA 1
ATOM 1528 C C . GLU A 1 194 ? -6.922 86.415 102.443 1.00 25.68 194 GLU A C 1
ATOM 1529 O O . GLU A 1 194 ? -7.659 87.061 101.665 1.00 30.85 194 GLU A O 1
ATOM 1531 N N . ALA A 1 195 ? -6.704 85.103 102.300 1.00 26.61 195 ALA A N 1
ATOM 1532 C CA . ALA A 1 195 ? -7.384 84.312 101.257 1.00 26.53 195 ALA A CA 1
ATOM 1533 C C . ALA A 1 195 ? -8.756 83.775 101.729 1.00 22.27 195 ALA A C 1
ATOM 1534 O O . ALA A 1 195 ? -9.453 83.098 101.000 1.00 23.62 195 ALA A O 1
ATOM 1536 N N . GLY A 1 196 ? -9.172 84.102 102.962 1.00 19.33 196 GLY A N 1
ATOM 1537 C CA . GLY A 1 196 ? -10.399 83.537 103.474 1.00 21.07 196 GLY A CA 1
ATOM 1538 C C . GLY A 1 196 ? -10.287 82.157 104.053 1.00 18.61 196 GLY A C 1
ATOM 1539 O O . GLY A 1 196 ? -11.298 81.549 104.409 1.00 19.23 196 GLY A O 1
ATOM 1540 N N . ASN A 1 197 ? -9.069 81.697 104.222 1.00 17.77 197 ASN A N 1
ATOM 1541 C CA . ASN A 1 197 ? -8.813 80.300 104.630 1.00 16.54 197 ASN A CA 1
ATOM 1542 C C . ASN A 1 197 ? -8.585 80.167 106.119 1.00 16.01 197 ASN A C 1
ATOM 1543 O O . ASN A 1 197 ? -7.992 81.051 106.771 1.00 19.04 197 ASN A O 1
ATOM 1548 N N . ARG A 1 198 ? -8.986 79.003 106.616 1.00 16.37 198 ARG A N 1
ATOM 1549 C CA . ARG A 1 198 ? -8.784 78.608 107.977 1.00 15.48 198 ARG A CA 1
ATOM 1550 C C . ARG A 1 198 ? -8.178 77.234 108.074 1.00 16.73 198 ARG A C 1
ATOM 1551 O O . ARG A 1 198 ? -8.734 76.282 107.502 1.00 20.33 198 ARG A O 1
ATOM 1559 N N . GLN A 1 199 ? -7.053 77.109 108.795 1.00 15.24 199 GLN A N 1
ATOM 1560 C CA . GLN A 1 199 ? -6.368 75.814 108.923 1.00 16.03 199 GLN A CA 1
ATOM 1561 C C . GLN A 1 199 ? -6.784 75.173 110.249 1.00 14.98 199 GLN A C 1
ATOM 1562 O O . GLN A 1 199 ? -7.215 75.877 111.184 1.00 16.27 199 GLN A O 1
ATOM 1568 N N . THR A 1 200 ? -6.615 73.861 110.332 1.00 15.31 200 THR A N 1
ATOM 1569 C CA . THR A 1 200 ? -6.831 73.114 111.574 1.00 14.95 200 THR A CA 1
ATOM 1570 C C . THR A 1 200 ? -5.455 72.613 112.015 1.00 15.01 200 THR A C 1
ATOM 1571 O O . THR A 1 200 ? -4.865 71.728 111.367 1.00 17.61 200 THR A O 1
ATOM 1575 N N . HIS A 1 201 ? -5.001 73.125 113.153 1.00 14.10 201 HIS A N 1
ATOM 1576 C CA . HIS A 1 201 ? -3.707 72.750 113.727 1.00 13.22 201 HIS A CA 1
ATOM 1577 C C . HIS A 1 201 ? -3.911 71.909 114.986 1.00 13.79 201 HIS A C 1
ATOM 1578 O O . HIS A 1 201 ? -4.541 72.338 115.961 1.00 14.40 201 HIS A O 1
ATOM 1585 N N . TRP A 1 202 ? -3.441 70.676 114.922 1.00 14.23 202 TRP A N 1
ATOM 1586 C CA . TRP A 1 202 ? -3.675 69.731 115.999 1.00 13.30 202 TRP A CA 1
ATOM 1587 C C . TRP A 1 202 ? -2.817 70.055 117.201 1.00 12.66 202 TRP A C 1
ATOM 1588 O O . TRP A 1 202 ? -1.681 70.542 117.061 1.00 15.68 202 TRP A O 1
ATOM 1599 N N . GLN A 1 203 ? -3.388 69.850 118.373 1.00 13.49 203 GLN A N 1
ATOM 1600 C CA . GLN A 1 203 ? -2.714 70.083 119.642 1.00 13.67 203 GLN A CA 1
ATOM 1601 C C . GLN A 1 203 ? -2.463 68.767 120.351 1.00 14.36 203 GLN A C 1
ATOM 1602 O O . GLN A 1 203 ? -2.920 67.706 119.908 1.00 14.81 203 GLN A O 1
ATOM 1608 N N . ASP A 1 204 ? -1.754 68.840 121.479 1.00 14.82 204 ASP A N 1
ATOM 1609 C CA . ASP A 1 204 ? -1.335 67.631 122.206 1.00 13.80 204 ASP A CA 1
ATOM 1610 C C . ASP A 1 204 ? -2.245 67.457 123.413 1.00 14.09 204 ASP A C 1
ATOM 1611 O O . ASP A 1 204 ? -2.092 68.162 124.400 1.00 13.72 204 ASP A O 1
ATOM 1616 N N . PRO A 1 205 ? -3.132 66.435 123.397 1.00 12.15 205 PRO A N 1
ATOM 1617 C CA . PRO A 1 205 ? -4.078 66.269 124.504 1.00 13.71 205 PRO A CA 1
ATOM 1618 C C . PRO A 1 205 ? -3.428 65.899 125.824 1.00 13.26 205 PRO A C 1
ATOM 1619 O O . PRO A 1 205 ? -4.063 66.020 126.872 1.00 15.11 205 PRO A O 1
ATOM 1623 N N . TRP A 1 206 ? -2.185 65.429 125.773 1.00 11.85 206 TRP A N 1
ATOM 1624 C CA . TRP A 1 206 ? -1.477 64.978 126.967 1.00 13.13 206 TRP A CA 1
ATOM 1625 C C . TRP A 1 206 ? -0.378 65.937 127.414 1.00 13.23 206 TRP A C 1
ATOM 1626 O O . TRP A 1 206 ? 0.354 65.619 128.358 1.00 13.45 206 TRP A O 1
ATOM 1637 N N . LEU A 1 207 ? -0.262 67.101 126.765 1.00 11.97 207 LEU A N 1
ATOM 1638 C CA . LEU A 1 207 ? 0.798 68.074 127.084 1.00 13.26 207 LEU A CA 1
ATOM 1639 C C . LEU A 1 207 ? 0.745 68.459 128.545 1.00 12.01 207 LEU A C 1
ATOM 1640 O O . LEU A 1 207 ? 1.771 68.443 129.251 1.00 12.57 207 LEU A O 1
ATOM 1645 N N . PHE A 1 208 ? -0.441 68.830 129.037 1.00 11.70 208 PHE A N 1
ATOM 1646 C CA . PHE A 1 208 ? -0.523 69.253 130.421 1.00 11.91 208 PHE A CA 1
ATOM 1647 C C . PHE A 1 208 ? -0.094 68.179 131.413 1.00 11.37 208 PHE A C 1
ATOM 1648 O O . PHE A 1 208 ? 0.759 68.384 132.290 1.00 12.57 208 PHE A O 1
ATOM 1656 N N . ALA A 1 209 ? -0.673 67.004 131.232 1.00 11.57 209 ALA A N 1
ATOM 1657 C CA . ALA A 1 209 ? -0.378 65.871 132.081 1.00 12.46 209 ALA A CA 1
ATOM 1658 C C . ALA A 1 209 ? 1.093 65.491 132.076 1.00 11.50 209 ALA A C 1
ATOM 1659 O O . ALA A 1 209 ? 1.724 65.300 133.130 1.00 13.53 209 ALA A O 1
ATOM 1661 N N . GLN A 1 210 ? 1.642 65.365 130.863 1.00 12.20 210 GLN A N 1
ATOM 1662 C CA . GLN A 1 210 ? 3.061 64.973 130.742 1.00 11.63 210 GLN A CA 1
ATOM 1663 C C . GLN A 1 210 ? 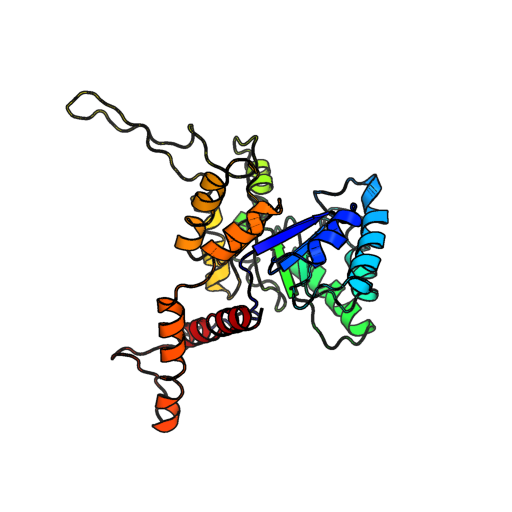4.019 65.989 131.351 1.00 12.42 210 GLN A C 1
ATOM 1664 O O . GLN A 1 210 ? 4.941 65.636 132.054 1.00 12.81 210 GLN A O 1
ATOM 1670 N N . ASN A 1 211 ? 3.758 67.275 131.097 1.00 11.69 211 ASN A N 1
ATOM 1671 C CA . ASN A 1 211 ? 4.625 68.303 131.619 1.00 11.67 211 ASN A CA 1
ATOM 1672 C C . ASN A 1 211 ? 4.498 68.382 133.134 1.00 11.97 211 ASN A C 1
ATOM 1673 O O . ASN A 1 211 ? 5.487 68.571 133.835 1.00 12.99 211 ASN A O 1
ATOM 1678 N N . ARG A 1 212 ? 3.286 68.309 133.671 1.00 10.99 212 ARG A N 1
ATOM 1679 C CA A ARG A 1 212 ? 3.166 68.398 135.137 0.50 11.48 212 ARG A CA 1
ATOM 1680 C CA B ARG A 1 212 ? 3.088 68.372 135.134 0.50 12.20 212 ARG A CA 1
ATOM 1681 C C . ARG A 1 212 ? 3.849 67.249 135.815 1.00 11.81 212 ARG A C 1
ATOM 1682 O O . ARG A 1 212 ? 4.551 67.459 136.820 1.00 12.11 212 ARG A O 1
ATOM 1697 N N . MET A 1 213 ? 3.657 66.045 135.286 1.00 11.81 213 MET A N 1
ATOM 1698 C CA . MET A 1 213 ? 4.367 64.906 135.880 1.00 12.19 213 MET A CA 1
ATOM 1699 C C . MET A 1 213 ? 5.872 64.990 135.727 1.00 11.35 213 MET A C 1
ATOM 1700 O O . MET A 1 213 ? 6.603 64.698 136.691 1.00 12.85 213 MET A O 1
ATOM 1705 N N . LEU A 1 214 ? 6.317 65.441 134.560 1.00 11.85 214 LEU A N 1
ATOM 1706 C CA . LEU A 1 214 ? 7.745 65.670 134.321 1.00 12.50 214 LEU A CA 1
ATOM 1707 C C . LEU A 1 214 ? 8.356 66.610 135.358 1.00 11.41 214 LEU A C 1
ATOM 1708 O O . LEU A 1 214 ? 9.425 66.338 135.921 1.00 12.62 214 LEU A O 1
ATOM 1713 N N . VAL A 1 215 ? 7.704 67.748 135.586 1.00 11.51 215 VAL A N 1
ATOM 1714 C CA . VAL A 1 215 ? 8.219 68.738 136.533 1.00 12.71 215 VAL A CA 1
ATOM 1715 C C . VAL A 1 215 ? 8.307 68.118 137.938 1.00 12.39 215 VAL A C 1
ATOM 1716 O O . VAL A 1 215 ? 9.338 68.292 138.641 1.00 13.21 215 VAL A O 1
ATOM 1720 N N . ALA A 1 216 ? 7.299 67.355 138.341 1.00 12.02 216 ALA A N 1
ATOM 1721 C CA . ALA A 1 216 ? 7.355 66.734 139.657 1.00 12.26 216 ALA A CA 1
ATOM 1722 C C . ALA A 1 216 ? 8.562 65.793 139.729 1.00 12.23 216 ALA A C 1
ATOM 1723 O O . ALA A 1 216 ? 9.279 65.726 140.742 1.00 13.53 216 ALA A O 1
ATOM 1725 N N . CYS A 1 217 ? 8.715 64.951 138.716 1.00 11.92 217 CYS A N 1
ATOM 1726 C CA . CYS A 1 217 ? 9.852 64.023 138.696 1.00 11.92 217 CYS A CA 1
ATOM 1727 C C . CYS A 1 217 ? 11.194 64.702 138.728 1.00 12.95 217 CYS A C 1
ATOM 1728 O O . CYS A 1 217 ? 12.085 64.336 139.509 1.00 13.45 217 CYS A O 1
ATOM 1731 N N . ARG A 1 218 ? 11.353 65.690 137.869 1.00 12.88 218 ARG A N 1
ATOM 1732 C CA . ARG A 1 218 ? 12.666 66.353 137.713 1.00 13.53 218 ARG A CA 1
ATOM 1733 C C . ARG A 1 218 ? 12.996 67.251 138.909 1.00 13.52 218 ARG A C 1
ATOM 1734 O O . ARG A 1 218 ? 14.170 67.472 139.214 1.00 15.23 218 ARG A O 1
ATOM 1742 N N . ALA A 1 219 ? 11.959 67.775 139.600 1.00 12.41 219 ALA A N 1
ATOM 1743 C CA . ALA A 1 219 ? 12.183 68.543 140.805 1.00 13.26 219 ALA A CA 1
ATOM 1744 C C . ALA A 1 219 ? 12.725 67.648 141.912 1.00 13.28 219 ALA A C 1
ATOM 1745 O O . ALA A 1 219 ? 13.602 68.076 142.653 1.00 14.96 219 ALA A O 1
ATOM 1747 N N . TYR A 1 220 ? 12.229 66.411 141.991 1.00 12.78 220 TYR A N 1
ATOM 1748 C CA . TYR A 1 220 ? 12.404 65.582 143.168 1.00 13.16 220 TYR A CA 1
ATOM 1749 C C . TYR A 1 220 ? 13.218 64.294 142.920 1.00 12.98 220 TYR A C 1
ATOM 1750 O O . TYR A 1 220 ? 13.224 63.399 143.801 1.00 17.44 220 TYR A O 1
ATOM 1759 N N . GLY A 1 221 ? 13.941 64.256 141.785 1.00 13.93 221 GLY A N 1
ATOM 1760 C CA . GLY A 1 221 ? 14.963 63.224 141.551 1.00 14.46 221 GLY A CA 1
ATOM 1761 C C . GLY A 1 221 ? 14.500 61.899 140.960 1.00 14.39 221 GLY A C 1
ATOM 1762 O O . GLY A 1 221 ? 15.211 60.898 141.088 1.00 16.97 221 GLY A O 1
ATOM 1763 N N . LEU A 1 222 ? 13.309 61.903 140.377 1.00 12.55 222 LEU A N 1
ATOM 1764 C CA . LEU A 1 222 ? 12.707 60.688 139.823 1.00 12.22 222 LEU A CA 1
ATOM 1765 C C . LEU A 1 222 ? 12.808 60.601 138.305 1.00 13.02 222 LEU A C 1
ATOM 1766 O O . LEU A 1 222 ? 12.920 61.599 137.618 1.00 14.48 222 LEU A O 1
ATOM 1771 N N . ARG A 1 223 ? 12.651 59.370 137.771 1.00 11.86 223 ARG A N 1
ATOM 1772 C CA . ARG A 1 223 ? 12.583 59.124 136.326 1.00 12.72 223 ARG A CA 1
ATOM 1773 C C . ARG A 1 223 ? 11.157 59.369 135.813 1.00 12.88 223 ARG A C 1
ATOM 1774 O O . ARG A 1 223 ? 10.251 58.695 136.302 1.00 12.77 223 ARG A O 1
ATOM 1782 N N . PRO A 1 224 ? 10.976 60.251 134.809 1.00 13.63 224 PRO A N 1
ATOM 1783 C CA . PRO A 1 224 ? 9.663 60.393 134.186 1.00 13.98 224 PRO A CA 1
ATOM 1784 C C . PRO A 1 224 ? 9.540 59.425 133.001 1.00 13.27 224 PRO A C 1
ATOM 1785 O O . PRO A 1 224 ? 10.338 59.499 132.040 1.00 13.21 224 PRO A O 1
ATOM 1789 N N . ILE A 1 225 ? 8.490 58.585 133.078 1.00 12.38 225 ILE A N 1
ATOM 1790 C CA . ILE A 1 225 ? 8.268 57.506 132.109 1.00 13.35 225 ILE A CA 1
ATOM 1791 C C . ILE A 1 225 ? 6.898 57.692 131.487 1.00 12.14 225 ILE A C 1
ATOM 1792 O O . ILE A 1 225 ? 5.894 57.918 132.190 1.00 12.75 225 ILE A O 1
ATOM 1797 N N . ASP A 1 226 ? 6.828 57.568 130.148 1.00 12.06 226 ASP A N 1
ATOM 1798 C CA . ASP A 1 226 ? 5.550 57.680 129.445 1.00 14.33 226 ASP A CA 1
ATOM 1799 C C . ASP A 1 226 ? 4.913 56.309 129.356 1.00 13.96 226 ASP A C 1
ATOM 1800 O O . ASP A 1 226 ? 5.619 55.296 129.216 1.00 13.92 226 ASP A O 1
ATOM 1805 N N . GLY A 1 227 ? 3.589 56.268 129.372 1.00 13.21 227 GLY A N 1
ATOM 1806 C CA . GLY A 1 227 ? 2.836 55.029 129.430 1.00 13.74 227 GLY A CA 1
ATOM 1807 C C . GLY A 1 227 ? 2.554 54.376 128.054 1.00 13.18 227 GLY A C 1
ATOM 1808 O O . GLY A 1 227 ? 3.308 54.581 127.090 1.00 14.88 227 GLY A O 1
ATOM 1809 N N . PRO A 1 228 ? 1.476 53.614 127.974 1.00 14.18 228 PRO A N 1
ATOM 1810 C CA . PRO A 1 228 ? 1.240 52.759 126.821 1.00 15.27 228 PRO A CA 1
ATOM 1811 C C . PRO A 1 228 ? 0.743 53.515 125.601 1.00 14.53 228 PRO A C 1
ATOM 1812 O O . PRO A 1 228 ? 0.102 54.567 125.739 1.00 14.87 228 PRO A O 1
ATOM 1816 N N . PHE A 1 229 ? 1.008 52.936 124.414 1.00 15.32 229 PHE A N 1
ATOM 1817 C CA . PHE A 1 229 ? 0.504 53.386 123.112 1.00 14.48 229 PHE A CA 1
ATOM 1818 C C . PHE A 1 229 ? -0.076 52.138 122.467 1.00 15.80 229 PHE A C 1
ATOM 1819 O O . PHE A 1 229 ? 0.625 51.138 122.314 1.00 16.58 229 PHE A O 1
ATOM 1827 N N . GLY A 1 230 ? -1.376 52.194 122.152 1.00 16.81 230 GLY A N 1
ATOM 1828 C CA . GLY A 1 230 ? -2.117 50.979 121.790 1.00 18.50 230 GLY A CA 1
ATOM 1829 C C . GLY A 1 230 ? -2.050 50.522 120.358 1.00 20.15 230 GLY A C 1
ATOM 1830 O O . GLY A 1 230 ? -2.364 49.350 120.068 1.00 23.59 230 GLY A O 1
ATOM 1831 N N . ASP A 1 231 ? -1.639 51.382 119.438 1.00 18.65 231 ASP A N 1
ATOM 1832 C CA . ASP A 1 231 ? -1.745 50.996 118.047 1.00 17.29 231 ASP A CA 1
ATOM 1833 C C . ASP A 1 231 ? -0.474 50.330 117.568 1.00 18.69 231 ASP A C 1
ATOM 1834 O O . ASP A 1 231 ? 0.459 50.972 117.087 1.00 18.05 231 ASP A O 1
ATOM 1839 N N . PHE A 1 232 ? -0.460 49.000 117.706 1.00 22.00 232 PHE A N 1
ATOM 1840 C CA . PHE A 1 232 ? 0.662 48.173 117.311 1.00 21.95 232 PHE A CA 1
ATOM 1841 C C . PHE A 1 232 ? 0.977 48.197 115.822 1.00 19.64 232 PHE A C 1
ATOM 1842 O O . PHE A 1 232 ? 2.110 47.858 115.432 1.00 22.06 232 PHE A O 1
ATOM 1850 N N . SER A 1 233 ? -0.021 48.564 115.024 1.00 20.33 233 SER A N 1
ATOM 1851 C CA . SER A 1 233 ? 0.162 48.653 113.570 1.00 19.75 233 SER A CA 1
ATOM 1852 C C . SER A 1 233 ? 0.773 49.990 113.146 1.00 19.89 233 SER A C 1
ATOM 1853 O O . SER A 1 233 ? 0.974 50.182 111.934 1.00 21.86 233 SER A O 1
ATOM 1856 N N . ASP A 1 234 ? 1.069 50.877 114.117 1.00 18.29 234 ASP A N 1
ATOM 1857 C CA . ASP A 1 234 ? 1.509 52.239 113.808 1.00 17.30 234 ASP A CA 1
ATOM 1858 C C . ASP A 1 234 ? 2.808 52.580 114.508 1.00 16.62 234 ASP A C 1
ATOM 1859 O O . ASP A 1 234 ? 2.850 53.438 115.403 1.00 17.60 234 ASP A O 1
ATOM 1864 N N . PRO A 1 235 ? 3.907 51.969 114.079 1.00 17.61 235 PRO A N 1
ATOM 1865 C CA . PRO A 1 235 ? 5.206 52.355 114.632 1.00 19.33 235 PRO A CA 1
ATOM 1866 C C . PRO A 1 235 ? 5.606 53.810 114.414 1.00 17.83 235 PRO A C 1
ATOM 1867 O O . PRO A 1 235 ? 6.300 54.395 115.280 1.00 17.75 235 PRO A O 1
ATOM 1871 N N . ASP A 1 236 ? 5.170 54.416 113.296 1.00 17.46 236 ASP A N 1
ATOM 1872 C CA . ASP A 1 236 ? 5.442 55.805 113.118 1.00 18.65 236 ASP A CA 1
ATOM 1873 C C . ASP A 1 236 ? 4.773 56.680 114.189 1.00 16.40 236 ASP A C 1
ATOM 1874 O O . ASP A 1 236 ? 5.377 57.630 114.712 1.00 17.48 236 ASP A O 1
ATOM 1879 N N . GLY A 1 237 ? 3.541 56.352 114.520 1.00 15.63 237 GLY A N 1
ATOM 1880 C CA . GLY A 1 237 ? 2.865 57.045 115.583 1.00 15.54 237 GLY A CA 1
ATOM 1881 C C . GLY A 1 237 ? 3.504 56.802 116.954 1.00 14.91 237 GLY A C 1
ATOM 1882 O O . GLY A 1 237 ? 3.607 57.726 117.786 1.00 15.39 237 GLY A O 1
ATOM 1883 N N . TYR A 1 238 ? 3.940 55.570 117.218 1.00 14.17 238 TYR A N 1
ATOM 1884 C CA . TYR A 1 238 ? 4.644 55.269 118.465 1.00 14.62 238 TYR A CA 1
ATOM 1885 C C . TYR A 1 238 ? 5.879 56.134 118.553 1.00 15.05 238 TYR A C 1
ATOM 1886 O O . TYR A 1 238 ? 6.143 56.757 119.618 1.00 15.75 238 TYR A O 1
ATOM 1895 N N . THR A 1 239 ? 6.679 56.126 117.483 1.00 14.72 239 THR A N 1
ATOM 1896 C CA . THR A 1 239 ? 7.950 56.834 117.468 1.00 15.66 239 THR A CA 1
ATOM 1897 C C . THR A 1 239 ? 7.723 58.342 117.636 1.00 14.01 239 THR A C 1
ATOM 1898 O O . THR A 1 239 ? 8.457 59.017 118.368 1.00 16.20 239 THR A O 1
ATOM 1902 N N . SER A 1 240 ? 6.689 58.888 116.981 1.00 15.37 240 SER A N 1
ATOM 1903 C CA . SER A 1 240 ? 6.366 60.293 117.170 1.00 15.32 240 SER A CA 1
ATOM 1904 C C . SER A 1 240 ? 6.036 60.601 118.639 1.00 14.49 240 SER A C 1
ATOM 1905 O O . SER A 1 240 ? 6.546 61.562 119.221 1.00 14.50 240 SER A O 1
ATOM 1908 N N . ALA A 1 241 ? 5.184 59.794 119.247 1.00 14.38 241 ALA A N 1
ATOM 1909 C CA . ALA A 1 241 ? 4.816 59.994 120.639 1.00 14.36 241 ALA A CA 1
ATOM 1910 C C . ALA A 1 241 ? 6.044 59.906 121.565 1.00 13.33 241 ALA A C 1
ATOM 1911 O O . ALA A 1 241 ? 6.207 60.707 122.498 1.00 14.08 241 ALA A O 1
ATOM 1913 N N . ALA A 1 242 ? 6.896 58.907 121.297 1.00 12.82 242 ALA A N 1
ATOM 1914 C CA . ALA A 1 242 ? 8.118 58.725 122.080 1.00 14.60 242 ALA A CA 1
ATOM 1915 C C . ALA A 1 242 ? 9.065 59.905 121.927 1.00 13.96 242 ALA A C 1
ATOM 1916 O O . ALA A 1 242 ? 9.595 60.380 122.958 1.00 14.56 242 ALA A O 1
ATOM 1918 N N . ARG A 1 243 ? 9.328 60.341 120.684 1.00 14.27 243 ARG A N 1
ATOM 1919 C CA A ARG A 1 243 ? 10.222 61.443 120.496 0.50 13.14 243 ARG A CA 1
ATOM 1920 C CA B ARG A 1 243 ? 10.237 61.447 120.467 0.50 13.73 243 ARG A CA 1
ATOM 1921 C C . ARG A 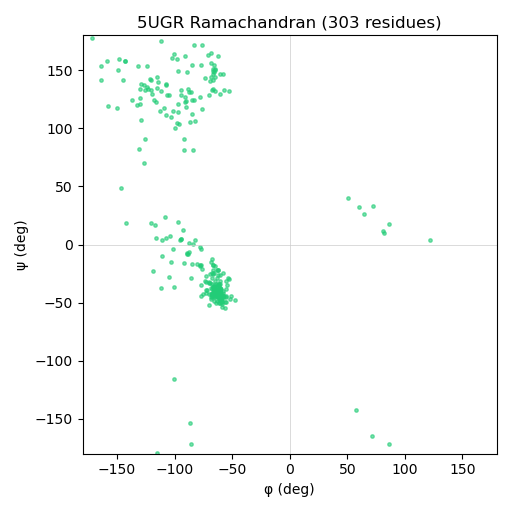1 243 ? 9.684 62.731 121.085 1.00 13.36 243 ARG A C 1
ATOM 1922 O O . ARG A 1 243 ? 10.462 63.575 121.546 1.00 15.04 243 ARG A O 1
ATOM 1937 N N . ARG A 1 244 ? 8.363 62.900 121.074 1.00 13.11 244 ARG A N 1
ATOM 1938 C CA . ARG A 1 244 ? 7.752 64.105 121.628 1.00 14.20 244 ARG A CA 1
ATOM 1939 C C . ARG A 1 244 ? 7.983 64.170 123.157 1.00 13.44 244 ARG A C 1
ATOM 1940 O O . ARG A 1 244 ? 8.485 65.180 123.689 1.00 13.59 244 ARG A O 1
ATOM 1948 N N . CYS A 1 245 ? 7.715 63.080 123.887 1.00 14.14 245 CYS A N 1
ATOM 1949 C CA . CYS A 1 245 ? 7.970 63.150 125.318 1.00 14.11 245 CYS A CA 1
ATOM 1950 C C . CYS A 1 245 ? 9.455 63.137 125.624 1.00 14.13 245 CYS A C 1
ATOM 1951 O O . CYS A 1 245 ? 9.877 63.750 126.602 1.00 14.92 245 CYS A O 1
ATOM 1954 N N . ALA A 1 246 ? 10.256 62.457 124.818 1.00 14.06 246 ALA A N 1
ATOM 1955 C CA . ALA A 1 246 ? 11.723 62.517 125.030 1.00 15.73 246 ALA A CA 1
ATOM 1956 C C . ALA A 1 246 ? 12.220 63.945 124.920 1.00 13.80 246 ALA A C 1
ATOM 1957 O O . ALA A 1 246 ? 13.147 64.347 125.664 1.00 14.80 246 ALA A O 1
ATOM 1959 N N . ALA A 1 247 ? 11.651 64.720 123.984 1.00 14.14 247 ALA A N 1
ATOM 1960 C CA . ALA A 1 247 ? 12.075 66.111 123.803 1.00 13.92 247 ALA A CA 1
ATOM 1961 C C . ALA A 1 247 ? 11.859 66.932 125.062 1.00 14.64 247 ALA A C 1
ATOM 1962 O O . ALA A 1 247 ? 12.621 67.850 125.336 1.00 15.84 247 ALA A O 1
ATOM 1964 N N . LEU A 1 248 ? 10.802 66.623 125.793 1.00 14.72 248 LEU A N 1
ATOM 1965 C CA . LEU A 1 248 ? 10.542 67.287 127.095 1.00 15.25 248 LEU A CA 1
ATOM 1966 C C . LEU A 1 248 ? 11.506 66.922 128.202 1.00 15.08 248 LEU A C 1
ATOM 1967 O O . LEU A 1 248 ? 11.614 67.622 129.222 1.00 17.32 248 LEU A O 1
ATOM 1972 N N . GLY A 1 249 ? 12.103 65.732 128.085 1.00 14.83 249 GLY A N 1
ATOM 1973 C CA . GLY A 1 249 ? 12.917 65.196 129.172 1.00 14.57 249 GLY A CA 1
ATOM 1974 C C . GLY A 1 249 ? 12.483 63.856 129.724 1.00 13.95 249 GLY A C 1
ATOM 1975 O O . GLY A 1 249 ? 13.044 63.422 130.744 1.00 16.15 249 GLY A O 1
ATOM 1976 N N . PHE A 1 250 ? 11.455 63.225 129.145 1.00 14.49 250 PHE A N 1
ATOM 1977 C CA . PHE A 1 250 ? 11.121 61.872 129.602 1.00 14.40 250 PHE A CA 1
ATOM 1978 C C . PHE A 1 250 ? 12.269 60.910 129.282 1.00 14.58 250 PHE A C 1
ATOM 1979 O O . PHE A 1 250 ? 12.995 61.094 128.292 1.00 15.87 250 PHE A O 1
ATOM 1987 N N . GLU A 1 251 ? 12.401 59.893 130.124 1.00 14.28 251 GLU A N 1
ATOM 1988 C CA . GLU A 1 251 ? 13.526 58.973 130.076 1.00 15.44 251 GLU A CA 1
ATOM 1989 C C . GLU A 1 251 ? 13.220 57.637 129.467 1.00 14.51 251 GLU A C 1
ATOM 1990 O O . GLU A 1 251 ? 14.160 56.897 129.155 1.00 16.43 251 GLU A O 1
ATOM 1996 N N . GLY A 1 252 ? 11.925 57.298 129.323 1.00 14.00 252 GLY A N 1
ATOM 1997 C CA . GLY A 1 252 ? 11.538 56.021 128.720 1.00 13.70 252 GLY A CA 1
ATOM 1998 C C . GLY A 1 252 ? 10.067 55.931 128.483 1.00 13.46 252 GLY A C 1
ATOM 1999 O O . GLY A 1 252 ? 9.315 56.879 128.790 1.00 15.09 252 GLY A O 1
ATOM 2000 N N . LYS A 1 253 ? 9.644 54.803 127.895 1.00 13.78 253 LYS A N 1
ATOM 2001 C CA . LYS A 1 253 ? 8.245 54.596 127.535 1.00 13.39 253 LYS A CA 1
ATOM 2002 C C . LYS A 1 253 ? 7.903 53.119 127.622 1.00 13.84 253 LYS A C 1
ATOM 2003 O O . LYS A 1 253 ? 8.762 52.210 127.422 1.00 14.73 253 LYS A O 1
ATOM 2009 N N . TRP A 1 254 ? 6.611 52.880 127.931 1.00 13.62 254 TRP A N 1
ATOM 2010 C CA . TRP A 1 254 ? 6.137 51.520 127.957 1.00 14.80 254 TRP A CA 1
ATOM 2011 C C . TRP A 1 254 ? 6.136 50.874 126.565 1.00 14.89 254 TRP A C 1
ATOM 2012 O O . TRP A 1 254 ? 5.879 51.515 125.562 1.00 15.61 254 TRP A O 1
ATOM 2023 N N . ALA A 1 255 ? 6.339 49.557 126.601 1.00 15.18 255 ALA A N 1
ATOM 2024 C CA . ALA A 1 255 ? 6.074 48.659 125.497 1.00 15.68 255 ALA A CA 1
ATOM 2025 C C . ALA A 1 255 ? 4.989 47.678 125.959 1.00 16.95 255 ALA A C 1
ATOM 2026 O O . ALA A 1 255 ? 5.140 46.989 126.976 1.00 18.44 255 ALA A O 1
ATOM 2028 N N . ILE A 1 256 ? 3.917 47.627 125.209 1.00 18.44 256 ILE A N 1
ATOM 2029 C CA . ILE A 1 256 ? 2.840 46.667 125.489 1.00 20.69 256 ILE A CA 1
ATOM 2030 C C . ILE A 1 256 ? 2.685 45.674 124.340 1.00 22.95 256 ILE A C 1
ATOM 2031 O O . ILE A 1 256 ? 1.765 44.845 124.351 1.00 28.50 256 ILE A O 1
ATOM 2036 N N . HIS A 1 257 ? 3.581 45.748 123.374 1.00 20.42 257 HIS A N 1
ATOM 2037 C CA . HIS A 1 257 ? 3.717 44.771 122.271 1.00 21.39 257 HIS A CA 1
ATOM 2038 C C . HIS A 1 257 ? 5.190 44.676 121.986 1.00 21.39 257 HIS A C 1
ATOM 2039 O O . HIS A 1 257 ? 5.916 45.687 122.067 1.00 20.95 257 HIS A O 1
ATOM 2046 N N . PRO A 1 258 ? 5.704 43.457 121.692 1.00 23.49 258 PRO A N 1
ATOM 2047 C CA . PRO A 1 258 ? 7.151 43.330 121.563 1.00 24.02 258 PRO A CA 1
ATOM 2048 C C . PRO A 1 258 ? 7.839 44.258 120.562 1.00 23.28 258 PRO A C 1
ATOM 2049 O O . PRO A 1 258 ? 8.997 44.652 120.755 1.00 23.95 258 PRO A O 1
ATOM 2053 N N . SER A 1 259 ? 7.140 44.612 119.496 1.00 23.16 259 SER A N 1
ATOM 2054 C CA . SER A 1 259 ? 7.649 45.560 118.490 1.00 25.04 259 SER A CA 1
ATOM 2055 C C . SER A 1 259 ? 8.023 46.931 119.045 1.00 20.90 259 SER A C 1
ATOM 2056 O O . SER A 1 259 ? 8.858 47.619 118.497 1.00 23.01 259 SER A O 1
ATOM 2059 N N . GLN A 1 260 ? 7.429 47.283 120.158 1.00 18.81 260 GLN A N 1
ATOM 2060 C CA . GLN A 1 260 ? 7.671 48.594 120.730 1.00 17.53 260 GLN A CA 1
ATOM 2061 C C . GLN A 1 260 ? 8.975 48.707 121.524 1.00 18.05 260 GLN A C 1
ATOM 2062 O O . GLN A 1 260 ? 9.475 49.805 121.745 1.00 18.74 260 GLN A O 1
ATOM 2068 N N . ILE A 1 261 ? 9.553 47.573 121.890 1.00 16.33 261 ILE A N 1
ATOM 2069 C CA . ILE A 1 261 ? 10.785 47.564 122.672 1.00 17.07 261 ILE A CA 1
ATOM 2070 C C . ILE A 1 261 ? 11.940 48.230 121.959 1.00 17.14 261 ILE A C 1
ATOM 2071 O O . ILE A 1 261 ? 12.589 49.112 122.541 1.00 17.92 261 ILE A O 1
ATOM 2076 N N . ASP A 1 262 ? 12.192 47.851 120.696 1.00 18.02 262 ASP A N 1
ATOM 2077 C CA . ASP A 1 262 ? 13.323 48.422 119.960 1.00 19.26 262 ASP A CA 1
ATOM 2078 C C . ASP A 1 262 ? 13.061 49.910 119.692 1.00 18.22 262 ASP A C 1
ATOM 2079 O O . ASP A 1 262 ? 13.998 50.726 119.677 1.00 19.87 262 ASP A O 1
ATOM 2084 N N . LEU A 1 263 ? 11.794 50.261 119.481 1.00 16.56 263 LEU A N 1
ATOM 2085 C CA . LEU A 1 263 ? 11.443 51.656 119.165 1.00 16.86 263 LEU A CA 1
ATOM 2086 C C . LEU A 1 263 ? 11.759 52.553 120.379 1.00 18.72 263 LEU A C 1
ATOM 2087 O O . LEU A 1 263 ? 12.396 53.594 120.226 1.00 19.29 263 LEU A O 1
ATOM 2092 N N . ALA A 1 264 ? 11.379 52.101 121.584 1.00 16.54 264 ALA A N 1
ATOM 2093 C CA . ALA A 1 264 ? 11.664 52.857 122.824 1.00 16.79 264 ALA A CA 1
ATOM 2094 C C . ALA A 1 264 ? 13.148 52.883 123.084 1.00 15.08 264 ALA A C 1
ATOM 2095 O O . ALA A 1 264 ? 13.718 53.951 123.424 1.00 17.01 264 ALA A O 1
ATOM 2097 N N . ASN A 1 265 ? 13.806 51.721 122.934 1.00 15.14 265 ASN A N 1
ATOM 2098 C CA . ASN A 1 265 ? 15.235 51.740 123.172 1.00 16.36 265 ASN A CA 1
ATOM 2099 C C . ASN A 1 265 ? 15.986 52.714 122.303 1.00 17.15 265 ASN A C 1
ATOM 2100 O O . ASN A 1 265 ? 16.950 53.370 122.759 1.00 19.57 265 ASN A O 1
ATOM 2105 N N . GLU A 1 266 ? 15.594 52.797 121.035 1.00 17.02 266 GLU A N 1
ATOM 2106 C CA . GLU A 1 266 ? 16.300 53.699 120.119 1.00 18.32 266 GLU A CA 1
ATOM 2107 C C . GLU A 1 266 ? 16.048 55.172 120.487 1.00 17.12 266 GLU A C 1
ATOM 2108 O O . GLU A 1 266 ? 16.975 55.978 120.525 1.00 20.58 266 GLU A O 1
ATOM 2114 N N . VAL A 1 267 ? 14.777 55.526 120.762 1.00 16.13 267 VAL A N 1
ATOM 2115 C CA . VAL A 1 267 ? 14.447 56.926 120.987 1.00 16.40 267 VAL A CA 1
ATOM 2116 C C . VAL A 1 267 ? 15.096 57.445 122.267 1.00 16.04 267 VAL A C 1
ATOM 2117 O O . VAL A 1 267 ? 15.624 58.574 122.260 1.00 17.84 267 VAL A O 1
ATOM 2121 N N . PHE A 1 268 ? 15.090 56.638 123.346 1.00 15.82 268 PHE A N 1
ATOM 2122 C CA . PHE A 1 268 ? 15.504 57.114 124.657 1.00 14.50 268 PHE A CA 1
ATOM 2123 C C . PHE A 1 268 ? 16.979 56.844 124.997 1.00 17.78 268 PHE A C 1
ATOM 2124 O O . PHE A 1 268 ? 17.423 57.121 126.118 1.00 20.06 268 PHE A O 1
ATOM 2132 N N . THR A 1 269 ? 17.737 56.309 124.037 1.00 17.64 269 THR A N 1
ATOM 2133 C CA . THR A 1 269 ? 19.192 56.313 124.160 1.00 19.23 269 THR A CA 1
ATOM 2134 C C . THR A 1 269 ? 19.659 57.792 124.232 1.00 22.45 269 THR A C 1
ATOM 2135 O O . THR A 1 269 ? 19.310 58.579 123.377 1.00 23.53 269 THR A O 1
ATOM 2139 N N . PRO A 1 270 ? 20.487 58.159 125.228 1.00 24.97 270 PRO A N 1
ATOM 2140 C CA . PRO A 1 270 ? 20.982 59.559 125.239 1.00 25.79 270 PRO A CA 1
ATOM 2141 C C . PRO A 1 270 ? 21.901 59.855 124.057 1.00 25.37 270 PRO A C 1
ATOM 2142 O O . PRO A 1 270 ? 22.551 58.935 123.548 1.00 26.94 270 PRO A O 1
ATOM 2146 N N . SER A 1 271 ? 21.928 61.119 123.599 1.00 27.46 271 SER A N 1
ATOM 2147 C CA . SER A 1 271 ? 22.842 61.476 122.463 1.00 27.33 271 SER A CA 1
ATOM 2148 C C . SER A 1 271 ? 24.275 61.335 122.904 1.00 30.28 271 SER A C 1
ATOM 2149 O O . SER A 1 271 ? 24.591 61.448 124.110 1.00 28.58 271 SER A O 1
ATOM 2152 N N . GLU A 1 272 ? 25.145 61.093 121.926 1.00 29.37 272 GLU A N 1
ATOM 2153 C CA . GLU A 1 272 ? 26.587 61.063 122.168 1.00 30.22 272 GLU A CA 1
ATOM 2154 C C . GLU A 1 272 ? 27.065 62.368 122.810 1.00 29.01 272 GLU A C 1
ATOM 2155 O O . GLU A 1 272 ? 27.889 62.352 123.753 1.00 31.16 272 GLU A O 1
ATOM 2161 N N . ALA A 1 273 ? 26.483 63.473 122.367 1.00 29.04 273 ALA A N 1
ATOM 2162 C CA . ALA A 1 273 ? 26.857 64.762 122.830 1.00 33.29 273 ALA A CA 1
ATOM 2163 C C . ALA A 1 273 ? 26.474 64.958 124.307 1.00 28.72 273 ALA A C 1
ATOM 2164 O O . ALA A 1 273 ? 27.260 65.495 125.083 1.00 27.73 273 ALA A O 1
ATOM 2166 N N . GLU A 1 274 ? 25.286 64.517 124.721 1.00 25.92 274 GLU A N 1
ATOM 2167 C CA . GLU A 1 274 ? 24.917 64.723 126.118 1.00 26.31 274 GLU A CA 1
ATOM 2168 C C . GLU A 1 274 ? 25.733 63.842 127.057 1.00 25.38 274 GLU A C 1
ATOM 2169 O O . GLU A 1 274 ? 26.056 64.286 128.172 1.00 23.91 274 GLU A O 1
ATOM 2175 N N . VAL A 1 275 ? 26.114 62.648 126.596 1.00 23.38 275 VAL A N 1
ATOM 2176 C CA . VAL A 1 275 ? 26.972 61.769 127.390 1.00 22.91 275 VAL A CA 1
ATOM 2177 C C . VAL A 1 275 ? 28.363 62.399 127.488 1.00 24.60 275 VAL A C 1
ATOM 2178 O O . VAL A 1 275 ? 28.942 62.436 128.569 1.00 25.66 275 VAL A O 1
ATOM 2182 N N . THR A 1 276 ? 28.907 62.861 126.353 1.00 23.73 276 THR A N 1
ATOM 2183 C CA . THR A 1 276 ? 30.199 63.545 126.380 1.00 25.01 276 THR A CA 1
ATOM 2184 C C . THR A 1 276 ? 30.247 64.739 127.329 1.00 28.96 276 THR A C 1
ATOM 2185 O O . THR A 1 276 ? 31.187 64.818 128.165 1.00 25.07 276 THR A O 1
ATOM 2189 N N . LYS A 1 277 ? 29.201 65.570 127.307 1.00 25.00 277 LYS A N 1
ATOM 2190 C CA . LYS A 1 277 ? 29.138 66.694 128.253 1.00 29.17 277 LYS A CA 1
ATOM 2191 C C . LYS A 1 277 ? 29.156 66.241 129.695 1.00 23.09 277 LYS A C 1
ATOM 2192 O O . LYS A 1 277 ? 29.852 66.852 130.548 1.00 25.33 277 LYS A O 1
ATOM 2198 N N . ALA A 1 278 ? 28.363 65.218 129.999 1.00 21.76 278 ALA A N 1
ATOM 2199 C CA . ALA A 1 278 ? 28.372 64.637 131.338 1.00 20.58 278 ALA A CA 1
ATOM 2200 C C . ALA A 1 278 ? 29.775 64.110 131.734 1.00 22.18 278 ALA A C 1
ATOM 2201 O O . ALA A 1 278 ? 30.235 64.350 132.871 1.00 21.93 278 ALA A O 1
ATOM 2203 N N . ARG A 1 279 ? 30.449 63.422 130.814 1.00 22.74 279 ARG A N 1
ATOM 2204 C CA . ARG A 1 279 ? 31.804 62.911 131.099 1.00 22.56 279 ARG A CA 1
ATOM 2205 C C . ARG A 1 279 ? 32.784 64.038 131.358 1.00 23.76 279 ARG A C 1
ATOM 2206 O O . ARG A 1 279 ? 33.630 63.947 132.258 1.00 25.57 279 ARG A O 1
ATOM 2214 N N . ARG A 1 280 ? 32.602 65.126 130.656 1.00 21.84 280 ARG A N 1
ATOM 2215 C CA . ARG A 1 280 ? 33.487 66.274 130.840 1.00 23.65 280 ARG A CA 1
ATOM 2216 C C . ARG A 1 280 ? 33.229 67.001 132.133 1.00 23.39 280 ARG A C 1
ATOM 2217 O O . ARG A 1 280 ? 34.147 67.555 132.730 1.00 23.89 280 ARG A O 1
ATOM 2225 N N . ILE A 1 281 ? 31.973 66.990 132.575 1.00 22.25 281 ILE A N 1
ATOM 2226 C CA . ILE A 1 281 ? 31.645 67.487 133.892 1.00 20.84 281 ILE A CA 1
ATOM 2227 C C . ILE A 1 281 ? 32.381 66.669 134.973 1.00 21.07 281 ILE A C 1
ATOM 2228 O O . ILE A 1 281 ? 32.943 67.245 135.901 1.00 21.90 281 ILE A O 1
ATOM 2233 N N . LEU A 1 282 ? 32.343 65.344 134.857 1.00 22.00 282 LEU A N 1
ATOM 2234 C CA . LEU A 1 282 ? 33.000 64.475 135.846 1.00 22.72 282 LEU A CA 1
ATOM 2235 C C . LEU A 1 282 ? 34.524 64.720 135.816 1.00 21.75 282 LEU A C 1
ATOM 2236 O O . LEU A 1 282 ? 35.145 64.746 136.875 1.00 23.23 282 LEU A O 1
ATOM 2241 N N . GLU A 1 283 ? 35.093 64.909 134.625 1.00 22.89 283 GLU A N 1
ATOM 2242 C CA A GLU A 1 283 ? 36.539 65.184 134.602 0.50 21.49 283 GLU A CA 1
ATOM 2243 C CA B GLU A 1 283 ? 36.517 65.294 134.430 0.50 22.21 283 GLU A CA 1
ATOM 2244 C C . GLU A 1 283 ? 36.803 66.596 135.158 1.00 22.98 283 GLU A C 1
ATOM 2245 O O . GLU A 1 283 ? 37.773 66.767 135.880 1.00 21.59 283 GLU A O 1
ATOM 2256 N N . ALA A 1 284 ? 35.907 67.554 134.952 1.00 19.75 284 ALA A N 1
ATOM 2257 C CA . ALA A 1 284 ? 36.068 68.880 135.563 1.00 22.12 284 ALA A CA 1
ATOM 2258 C C . ALA A 1 284 ? 36.001 68.832 137.081 1.00 19.02 284 ALA A C 1
ATOM 2259 O O . ALA A 1 284 ? 36.684 69.602 137.790 1.00 18.47 284 ALA A O 1
ATOM 2261 N N . MET A 1 285 ? 35.180 67.923 137.610 1.00 18.83 285 MET A N 1
ATOM 2262 C CA A MET A 1 285 ? 35.141 67.697 139.065 0.50 19.58 285 MET A CA 1
ATOM 2263 C CA B MET A 1 285 ? 35.131 67.718 139.053 0.50 20.27 285 MET A CA 1
ATOM 2264 C C . MET A 1 285 ? 36.482 67.188 139.557 1.00 19.80 285 MET A C 1
ATOM 2265 O O . MET A 1 285 ? 36.982 67.629 140.598 1.00 20.64 285 MET A O 1
ATOM 2274 N N . GLU A 1 286 ? 37.039 66.205 138.845 1.00 20.23 286 GLU A N 1
ATOM 2275 C CA . GLU A 1 286 ? 38.350 65.671 139.212 1.00 22.49 286 GLU A CA 1
ATOM 2276 C C . GLU A 1 286 ? 39.422 66.772 139.155 1.00 20.48 286 GLU A C 1
ATOM 2277 O O . GLU A 1 286 ? 40.270 66.885 140.033 1.00 22.63 286 GLU A O 1
ATOM 2283 N N . GLU A 1 287 ? 39.348 67.606 138.135 1.00 18.49 287 GLU A N 1
ATOM 2284 C CA . GLU A 1 287 ? 40.258 68.759 137.985 1.00 18.19 287 GLU A CA 1
ATOM 2285 C C . GLU A 1 287 ? 40.199 69.701 139.153 1.00 18.73 287 GLU A C 1
ATOM 2286 O O . GLU A 1 287 ? 41.258 70.169 139.665 1.00 21.48 287 GLU A O 1
ATOM 2292 N N . ALA A 1 288 ? 38.969 70.017 139.575 1.00 19.65 288 ALA A N 1
ATOM 2293 C CA . ALA A 1 288 ? 38.816 70.908 140.731 1.00 20.03 288 ALA A CA 1
ATOM 2294 C C . ALA A 1 288 ? 39.459 70.286 141.981 1.00 22.22 288 ALA A C 1
ATOM 2295 O O . ALA A 1 288 ? 40.122 70.979 142.732 1.00 23.40 288 ALA A O 1
ATOM 2297 N N . ALA A 1 289 ? 39.305 68.967 142.164 1.00 21.57 289 ALA A N 1
ATOM 2298 C CA . ALA A 1 289 ? 39.932 68.316 143.289 1.00 26.79 289 ALA A CA 1
ATOM 2299 C C . ALA A 1 289 ? 41.468 68.352 143.169 1.00 22.59 289 ALA A C 1
ATOM 2300 O O . ALA A 1 289 ? 42.174 68.603 144.155 1.00 33.71 289 ALA A O 1
ATOM 2302 N N . LYS A 1 290 ? 42.000 68.161 141.970 1.00 20.83 290 LYS A N 1
ATOM 2303 C CA . LYS A 1 290 ? 43.475 68.238 141.767 1.00 19.35 290 LYS A CA 1
ATOM 2304 C C . LYS A 1 290 ? 44.021 69.624 142.107 1.00 22.34 290 LYS A C 1
ATOM 2305 O O . LYS A 1 290 ? 45.152 69.758 142.558 1.00 25.12 290 LYS A O 1
ATOM 2311 N N . ALA A 1 291 ? 43.226 70.648 141.847 1.00 22.70 291 ALA A N 1
ATOM 2312 C CA . ALA A 1 291 ? 43.681 72.008 142.041 1.00 24.09 291 ALA A CA 1
ATOM 2313 C C . ALA A 1 291 ? 43.423 72.506 143.466 1.00 28.69 291 ALA A C 1
ATOM 2314 O O . ALA A 1 291 ? 43.895 73.577 143.834 1.00 38.86 291 ALA A O 1
ATOM 2316 N N . GLY A 1 292 ? 42.695 71.746 144.274 1.00 29.66 292 GLY A N 1
ATOM 2317 C CA . GLY A 1 292 ? 42.232 72.204 145.598 1.00 35.10 292 GLY A CA 1
ATOM 2318 C C . GLY A 1 292 ? 41.121 73.246 145.620 1.00 42.38 292 GLY A C 1
ATOM 2319 O O . GLY A 1 292 ? 41.041 73.999 146.556 1.00 49.47 292 GLY A O 1
ATOM 2320 N N . ARG A 1 293 ? 40.201 73.209 144.658 1.00 35.92 293 ARG A N 1
ATOM 2321 C CA . ARG A 1 293 ? 39.248 74.290 144.391 1.00 36.18 293 ARG A CA 1
ATOM 2322 C C . ARG A 1 293 ? 37.887 73.720 144.685 1.00 42.84 293 ARG A C 1
ATOM 2323 O O . ARG A 1 293 ? 37.588 72.623 144.240 1.00 40.10 293 ARG A O 1
ATOM 2331 N N . GLY A 1 294 ? 37.049 74.457 145.398 1.00 44.26 294 GLY A N 1
ATOM 2332 C CA . GLY A 1 294 ? 35.711 73.954 145.729 1.00 43.14 294 GLY A CA 1
ATOM 2333 C C . GLY A 1 294 ? 34.747 74.042 144.539 1.00 42.44 294 GLY A C 1
ATOM 2334 O O . GLY A 1 294 ? 33.844 73.183 144.364 1.00 36.59 294 GLY A O 1
ATOM 2335 N N . ALA A 1 295 ? 34.898 75.094 143.729 1.00 33.66 295 ALA A N 1
ATOM 2336 C CA . ALA A 1 295 ? 34.025 75.267 142.539 1.00 29.29 295 ALA A CA 1
ATOM 2337 C C . ALA A 1 295 ? 34.584 74.521 141.264 1.00 27.15 295 ALA A C 1
ATOM 2338 O O . ALA A 1 295 ? 35.722 74.649 140.873 1.00 27.24 295 ALA A O 1
ATOM 2340 N N . VAL A 1 296 ? 33.705 73.790 140.636 1.00 20.24 296 VAL A N 1
ATOM 2341 C CA . VAL A 1 296 ? 33.936 73.082 139.394 1.00 19.13 296 VAL A CA 1
ATOM 2342 C C . VAL A 1 296 ? 33.609 74.026 138.226 1.00 18.14 296 VAL A C 1
ATOM 2343 O O . VAL A 1 296 ? 32.578 74.695 138.214 1.00 18.96 296 VAL A O 1
ATOM 2347 N N . SER A 1 297 ? 34.490 74.074 137.233 1.00 21.04 297 SER A N 1
ATOM 2348 C CA . SER A 1 297 ? 34.3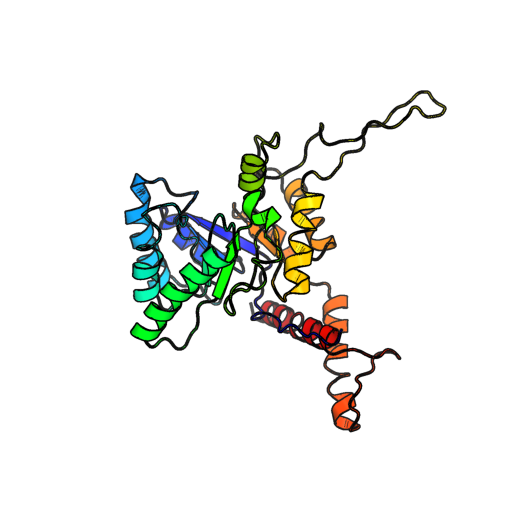65 74.925 136.074 1.00 21.98 297 SER A CA 1
ATOM 2349 C C . SER A 1 297 ? 34.490 74.043 134.810 1.00 22.26 297 SER A C 1
ATOM 2350 O O . SER A 1 297 ? 35.375 73.158 134.735 1.00 25.07 297 SER A O 1
ATOM 2353 N N . LEU A 1 298 ? 33.663 74.279 133.827 1.00 22.71 298 LEU A N 1
ATOM 2354 C CA . LEU A 1 298 ? 33.763 73.669 132.508 1.00 23.09 298 LEU A CA 1
ATOM 2355 C C . LEU A 1 298 ? 33.505 74.721 131.460 1.00 24.20 298 LEU A C 1
ATOM 2356 O O . LEU A 1 298 ? 32.481 75.374 131.464 1.00 23.85 298 LEU A O 1
ATOM 2361 N N . ASP A 1 299 ? 34.456 74.895 130.537 1.00 23.33 299 ASP A N 1
ATOM 2362 C CA . ASP A 1 299 ? 34.337 75.863 129.453 1.00 24.41 299 ASP A CA 1
ATOM 2363 C C . ASP A 1 299 ? 33.948 77.244 129.983 1.00 21.96 299 ASP A C 1
ATOM 2364 O O . ASP A 1 299 ? 33.156 77.960 129.396 1.00 27.86 299 ASP A O 1
ATOM 2369 N N . GLY A 1 300 ? 34.526 77.619 131.115 1.00 23.66 300 GLY A N 1
ATOM 2370 C CA . GLY A 1 300 ? 34.309 78.962 131.661 1.00 24.44 300 GLY A CA 1
ATOM 2371 C C . GLY A 1 300 ? 33.015 79.178 132.450 1.00 22.26 300 GLY A C 1
ATOM 2372 O O . GLY A 1 300 ? 32.663 80.322 132.761 1.00 22.99 300 GLY A O 1
ATOM 2373 N N . ARG A 1 301 ? 32.329 78.081 132.775 1.00 20.18 301 ARG A N 1
ATOM 2374 C CA . ARG A 1 301 ? 31.077 78.136 133.489 1.00 20.34 301 ARG A CA 1
ATOM 2375 C C . ARG A 1 301 ? 31.169 77.302 134.761 1.00 18.30 301 ARG A C 1
ATOM 2376 O O . ARG A 1 301 ? 31.606 76.162 134.755 1.00 21.77 301 ARG A O 1
ATOM 2384 N N . LEU A 1 302 ? 30.661 77.869 135.854 1.00 18.62 302 LEU A N 1
ATOM 2385 C CA . LEU A 1 302 ? 30.522 77.125 137.109 1.00 17.78 302 LEU A CA 1
ATOM 2386 C C . LEU A 1 302 ? 29.512 76.000 136.921 1.00 18.53 302 LEU A C 1
ATOM 2387 O O . LEU A 1 302 ? 28.428 76.268 136.376 1.00 19.99 302 LEU A O 1
ATOM 2392 N N . ILE A 1 303 ? 29.866 74.791 137.350 1.00 15.92 303 ILE A N 1
ATOM 2393 C CA . ILE A 1 303 ? 28.975 73.656 137.285 1.00 16.37 303 ILE A CA 1
ATOM 2394 C C . ILE A 1 303 ? 28.541 73.364 138.708 1.00 18.20 303 ILE A C 1
ATOM 2395 O O . ILE A 1 303 ? 29.341 72.946 139.527 1.00 18.89 303 ILE A O 1
ATOM 2400 N N . ASP A 1 304 ? 27.262 73.597 139.007 1.00 17.17 304 ASP A N 1
ATOM 2401 C CA . ASP A 1 304 ? 26.783 73.506 140.386 1.00 15.05 304 ASP A CA 1
ATOM 2402 C C . ASP A 1 304 ? 26.456 72.052 140.812 1.00 14.21 304 ASP A C 1
ATOM 2403 O O . ASP A 1 304 ? 26.494 71.129 139.979 1.00 15.51 304 ASP A O 1
ATOM 2408 N N . ILE A 1 305 ? 26.173 71.853 142.115 1.00 14.60 305 ILE A N 1
ATOM 2409 C CA . ILE A 1 305 ? 25.956 70.506 142.615 1.00 15.80 305 ILE A CA 1
ATOM 2410 C C . ILE A 1 305 ? 24.733 69.844 141.962 1.00 15.87 305 ILE A C 1
ATOM 2411 O O . ILE A 1 305 ? 24.775 68.646 141.663 1.00 16.50 305 ILE A O 1
ATOM 2416 N N . ALA A 1 306 ? 23.639 70.587 141.710 1.00 15.48 306 ALA A N 1
ATOM 2417 C CA . ALA A 1 306 ? 22.511 69.935 141.043 1.00 15.53 306 ALA A CA 1
ATOM 2418 C C . ALA A 1 306 ? 22.892 69.394 139.672 1.00 14.51 306 ALA A C 1
ATOM 2419 O O . ALA A 1 306 ? 22.512 68.290 139.279 1.00 17.13 306 ALA A O 1
ATOM 2421 N N . SER A 1 307 ? 23.714 70.162 138.974 1.00 15.36 307 SER A N 1
ATOM 2422 C CA . SER A 1 307 ? 24.153 69.813 137.616 1.00 15.13 307 SER A CA 1
ATOM 2423 C C . SER A 1 307 ? 25.140 68.623 137.635 1.00 14.99 307 SER A C 1
ATOM 2424 O O . SER A 1 307 ? 25.050 67.694 136.779 1.00 17.71 307 SER A O 1
ATOM 2427 N N . ILE A 1 308 ? 26.038 68.616 138.650 1.00 15.55 308 ILE A N 1
ATOM 2428 C CA . ILE A 1 308 ? 26.945 67.456 138.872 1.00 16.48 308 ILE A CA 1
ATOM 2429 C C . ILE A 1 308 ? 26.103 66.207 139.092 1.00 15.66 308 ILE A C 1
ATOM 2430 O O . ILE A 1 308 ? 26.405 65.165 138.516 1.00 17.57 308 ILE A O 1
ATOM 2435 N N . ARG A 1 309 ? 25.086 66.292 139.978 1.00 15.56 309 ARG A N 1
ATOM 2436 C CA . ARG A 1 309 ? 24.260 65.129 140.251 1.00 17.32 309 ARG A CA 1
ATOM 2437 C C . ARG A 1 309 ? 23.526 64.604 139.040 1.00 18.38 309 ARG A C 1
ATOM 2438 O O . ARG A 1 309 ? 23.430 63.372 138.860 1.00 19.69 309 ARG A O 1
ATOM 2446 N N . MET A 1 310 ? 23.054 65.506 138.172 1.00 16.57 310 MET A N 1
ATOM 2447 C CA . MET A 1 310 ? 22.476 65.086 136.896 1.00 17.62 310 MET A CA 1
ATOM 2448 C C . MET A 1 310 ? 23.467 64.391 136.005 1.00 18.09 310 MET A C 1
ATOM 2449 O O . MET A 1 310 ? 23.129 63.421 135.330 1.00 20.44 310 MET A O 1
ATOM 2454 N N . ALA A 1 311 ? 24.696 64.886 135.979 1.00 17.47 311 ALA A N 1
ATOM 2455 C CA . ALA A 1 311 ? 25.737 64.294 135.151 1.00 18.01 311 ALA A CA 1
ATOM 2456 C C . ALA A 1 311 ? 26.096 62.891 135.635 1.00 17.74 311 ALA A C 1
ATOM 2457 O O . ALA A 1 311 ? 26.207 61.963 134.827 1.00 20.85 311 ALA A O 1
ATOM 2459 N N . GLU A 1 312 ? 26.202 62.739 136.949 1.00 18.75 312 GLU A N 1
ATOM 2460 C CA . GLU A 1 312 ? 26.501 61.428 137.512 1.00 20.47 312 GLU A CA 1
ATOM 2461 C C . GLU A 1 312 ? 25.405 60.410 137.143 1.00 21.75 312 GLU A C 1
ATOM 2462 O O . GLU A 1 312 ? 25.706 59.275 136.777 1.00 25.14 312 GLU A O 1
ATOM 2468 N N . ALA A 1 313 ? 24.133 60.849 137.210 1.00 19.65 313 ALA A N 1
ATOM 2469 C CA . ALA A 1 313 ? 23.002 59.955 136.883 1.00 21.74 313 ALA A CA 1
ATOM 2470 C C . ALA A 1 313 ? 23.034 59.553 135.395 1.00 21.89 313 ALA A C 1
ATOM 2471 O O . ALA A 1 313 ? 22.862 58.332 135.045 1.00 25.62 313 ALA A O 1
ATOM 2473 N N . LEU A 1 314 ? 23.300 60.530 134.524 1.00 20.61 314 LEU A N 1
ATOM 2474 C CA A LEU A 1 314 ? 23.332 60.230 133.093 0.50 20.23 314 LEU A CA 1
ATOM 2475 C CA B LEU A 1 314 ? 23.355 60.286 133.073 0.50 21.09 314 LEU A CA 1
ATOM 2476 C C . LEU A 1 314 ? 24.448 59.245 132.752 1.00 22.58 314 LEU A C 1
ATOM 2477 O O . LEU A 1 314 ? 24.257 58.349 131.914 1.00 24.07 314 LEU A O 1
ATOM 2486 N N . ILE A 1 315 ? 25.604 59.405 133.381 1.00 20.22 315 ILE A N 1
ATOM 2487 C CA . ILE A 1 315 ? 26.712 58.490 133.148 1.00 18.82 315 ILE A CA 1
ATOM 2488 C C . ILE A 1 315 ? 26.419 57.084 133.617 1.00 22.16 315 ILE A C 1
ATOM 2489 O O . ILE A 1 315 ? 26.791 56.107 132.956 1.00 25.54 315 ILE A O 1
ATOM 2494 N N . GLN A 1 316 ? 25.750 56.954 134.755 1.00 24.41 316 GLN A N 1
ATOM 2495 C CA . GLN A 1 316 ? 25.431 55.613 135.235 1.00 29.17 316 GLN A CA 1
ATOM 2496 C C . GLN A 1 316 ? 24.552 54.889 134.213 1.00 26.59 316 GLN A C 1
ATOM 2497 O O . GLN A 1 316 ? 24.694 53.693 133.983 1.00 30.92 316 GLN A O 1
ATOM 2503 N N . LYS A 1 317 ? 23.617 55.623 133.642 1.00 28.73 317 LYS A N 1
ATOM 2504 C CA . LYS A 1 317 ? 22.751 55.148 132.554 1.00 31.57 317 LYS A CA 1
ATOM 2505 C C . LYS A 1 317 ? 23.488 54.789 131.235 1.00 28.78 317 LYS A C 1
ATOM 2506 O O . LYS A 1 317 ? 23.246 53.712 130.633 1.00 30.31 317 LYS A O 1
ATOM 2512 N N . ALA A 1 318 ? 24.419 55.646 130.807 1.00 25.20 318 ALA A N 1
ATOM 2513 C CA . ALA A 1 318 ? 25.263 55.378 129.640 1.00 26.72 318 ALA A CA 1
ATOM 2514 C C . ALA A 1 318 ? 26.144 54.146 129.862 1.00 25.30 318 ALA A C 1
ATOM 2515 O O . ALA A 1 318 ? 26.365 53.317 128.968 1.00 25.56 318 ALA A O 1
ATOM 2517 N N . ASP A 1 319 ? 26.648 54.020 131.081 1.00 21.53 319 ASP A N 1
ATOM 2518 C CA . ASP A 1 319 ? 27.529 52.894 131.404 1.00 21.80 319 ASP A CA 1
ATOM 2519 C C . ASP A 1 319 ? 26.723 51.614 131.321 1.00 24.13 319 ASP A C 1
ATOM 2520 O O . ASP A 1 319 ? 27.226 50.583 130.895 1.00 25.53 319 ASP A O 1
ATOM 2525 N N . ALA A 1 320 ? 25.469 51.651 131.788 1.00 24.37 320 ALA A N 1
ATOM 2526 C CA . ALA A 1 320 ? 24.597 50.452 131.732 1.00 25.39 320 ALA A CA 1
ATOM 2527 C C . ALA A 1 320 ? 24.359 49.970 130.314 1.00 27.13 320 ALA A C 1
ATOM 2528 O O . ALA A 1 320 ? 24.328 48.778 130.034 1.00 28.80 320 ALA A O 1
ATOM 2530 N N . MET A 1 321 ? 24.179 50.913 129.416 1.00 25.58 321 MET A N 1
ATOM 2531 C CA . MET A 1 321 ? 23.973 50.621 128.010 1.00 27.80 321 MET A CA 1
ATOM 2532 C C . MET A 1 321 ? 25.182 49.925 127.459 1.00 27.93 321 MET A C 1
ATOM 2533 O O . MET A 1 321 ? 25.042 49.003 126.678 1.00 33.51 321 MET A O 1
ATOM 2538 N N . GLY A 1 322 ? 26.367 50.377 127.855 1.00 23.77 322 GLY A N 1
ATOM 2539 C CA . GLY A 1 322 ? 27.593 49.838 127.349 1.00 26.43 322 GLY A CA 1
ATOM 2540 C C . GLY A 1 322 ? 27.804 48.416 127.760 1.00 31.16 322 GLY A C 1
ATOM 2541 O O . GLY A 1 322 ? 28.536 47.704 127.097 1.00 33.20 322 GLY A O 1
ATOM 2542 N N . GLY A 1 323 ? 27.188 47.989 128.865 1.00 30.87 323 GLY A N 1
ATOM 2543 C CA . GLY A 1 323 ? 27.401 46.608 129.348 1.00 32.70 323 GLY A CA 1
ATOM 2544 C C . GLY A 1 323 ? 26.275 45.627 129.092 1.00 31.45 323 GLY A C 1
ATOM 2545 O O . GLY A 1 323 ? 26.323 44.516 129.582 1.00 48.74 323 GLY A O 1
ATOM 2546 N N . LYS A 1 324 ? 25.269 46.062 128.320 1.00 35.26 324 LYS A N 1
ATOM 2547 C CA . LYS A 1 324 ? 24.014 45.297 128.152 1.00 43.57 324 LYS A CA 1
ATOM 2548 C C . LYS A 1 324 ? 24.189 44.043 127.301 1.00 71.11 324 LYS A C 1
ATOM 2549 O O . LYS A 1 324 ? 23.834 42.935 127.752 1.00 85.15 324 LYS A O 1
#